Protein AF-A0A3B4WKX6-F1 (afdb_monomer_lite)

pLDDT: mean 72.38, std 20.82, range [19.12, 97.44]

Structure (mmCIF, N/CA/C/O backbone):
data_AF-A0A3B4WKX6-F1
#
_entry.id   AF-A0A3B4WKX6-F1
#
loop_
_atom_site.group_PDB
_atom_site.id
_atom_site.type_symbol
_atom_site.label_atom_id
_atom_site.label_alt_id
_atom_site.label_comp_id
_atom_site.label_asym_id
_atom_site.label_entity_id
_atom_site.label_seq_id
_atom_site.pdbx_PDB_ins_code
_atom_site.Cartn_x
_atom_site.Cartn_y
_atom_site.Cartn_z
_atom_site.occupancy
_atom_site.B_iso_or_equiv
_atom_site.auth_seq_id
_atom_site.auth_comp_id
_atom_site.auth_asym_id
_atom_site.auth_atom_id
_atom_site.pdbx_PDB_model_num
ATOM 1 N N . ILE A 1 1 ? -23.906 13.817 -10.628 1.00 28.62 1 ILE A N 1
ATOM 2 C CA . ILE A 1 1 ? -24.936 13.647 -9.574 1.00 28.62 1 ILE A CA 1
ATOM 3 C C . ILE A 1 1 ? -25.386 15.041 -9.171 1.00 28.62 1 ILE A C 1
ATOM 5 O O . ILE A 1 1 ? -24.526 15.866 -8.890 1.00 28.62 1 ILE A O 1
ATOM 9 N N . SER A 1 2 ? -26.685 15.332 -9.235 1.00 19.12 2 SER A N 1
ATOM 10 C CA . SER A 1 2 ? -27.217 16.625 -8.796 1.00 19.12 2 SER A CA 1
ATOM 11 C C . SER A 1 2 ? -27.133 16.682 -7.270 1.00 19.12 2 SER A C 1
ATOM 13 O O . SER A 1 2 ? -27.828 15.925 -6.598 1.00 19.12 2 SER A O 1
ATOM 15 N N . LEU A 1 3 ? -26.250 17.523 -6.729 1.00 24.00 3 LEU A N 1
ATOM 16 C CA . LEU A 1 3 ? -26.224 17.837 -5.303 1.00 24.00 3 LEU A CA 1
ATOM 17 C C . LEU A 1 3 ? -27.319 18.866 -5.022 1.00 24.00 3 LEU A C 1
ATOM 19 O O . LEU A 1 3 ? -27.211 20.020 -5.427 1.00 24.00 3 LEU A O 1
ATOM 23 N N . VAL A 1 4 ? -28.364 18.451 -4.313 1.00 25.12 4 VAL A N 1
ATOM 24 C CA . VAL A 1 4 ? -29.196 19.389 -3.559 1.00 25.12 4 VAL A CA 1
ATOM 25 C C . VAL A 1 4 ? -28.522 19.536 -2.201 1.00 25.12 4 VAL A C 1
ATOM 27 O O . VAL A 1 4 ? -28.608 18.642 -1.364 1.00 25.12 4 VAL A O 1
ATOM 30 N N . ILE A 1 5 ? -27.792 20.634 -2.008 1.00 33.16 5 ILE A N 1
ATOM 31 C CA . ILE A 1 5 ? -27.275 21.021 -0.695 1.00 33.16 5 ILE A CA 1
ATOM 32 C C . ILE A 1 5 ? -28.426 21.736 0.013 1.00 33.16 5 ILE A C 1
ATOM 34 O O . ILE A 1 5 ? -28.691 22.904 -0.257 1.00 33.16 5 ILE A O 1
ATOM 38 N N . GLN A 1 6 ? -29.144 21.038 0.892 1.00 37.97 6 GLN A N 1
ATOM 39 C CA . GLN A 1 6 ? -29.832 21.735 1.975 1.00 37.97 6 GLN A CA 1
ATOM 40 C C . GLN A 1 6 ? -28.757 22.110 2.996 1.00 37.97 6 GLN A C 1
ATOM 42 O O . GLN A 1 6 ? -28.215 21.243 3.678 1.00 37.97 6 GLN A O 1
ATOM 47 N N . GLN A 1 7 ? -28.405 23.395 3.045 1.00 39.09 7 GLN A N 1
ATOM 48 C CA . GLN A 1 7 ? -27.668 23.973 4.164 1.00 39.09 7 GLN A CA 1
ATOM 49 C C . GLN A 1 7 ? -28.585 23.893 5.388 1.00 39.09 7 GLN A C 1
ATOM 51 O O . GLN A 1 7 ? -29.537 24.656 5.495 1.00 39.09 7 GLN A O 1
ATOM 56 N N . LEU A 1 8 ? -28.345 22.916 6.257 1.00 47.72 8 LEU A N 1
ATOM 57 C CA . LEU A 1 8 ? -28.792 22.953 7.644 1.00 47.72 8 LEU A CA 1
ATOM 58 C C . LEU A 1 8 ? -27.544 23.290 8.452 1.00 47.72 8 LEU A C 1
ATOM 60 O O . LEU A 1 8 ? -26.640 22.460 8.558 1.00 47.72 8 LEU A O 1
ATOM 64 N N . ASP A 1 9 ? -27.462 24.527 8.931 1.00 49.06 9 ASP A N 1
ATOM 65 C CA . ASP A 1 9 ? -26.392 24.946 9.831 1.00 49.06 9 ASP A CA 1
ATOM 66 C C . ASP A 1 9 ? -26.740 24.503 11.259 1.00 49.06 9 ASP A C 1
ATOM 68 O O . ASP A 1 9 ? -27.896 24.550 11.685 1.00 49.06 9 ASP A O 1
ATOM 72 N N . THR A 1 10 ? -25.738 24.073 12.020 1.00 56.62 10 THR A N 1
ATOM 73 C CA . THR A 1 10 ? -25.887 23.776 13.449 1.00 56.62 10 THR A CA 1
ATOM 74 C C . THR A 1 10 ? -26.407 24.967 14.255 1.00 56.62 10 THR A C 1
ATOM 76 O O . THR A 1 10 ? -27.026 24.753 15.296 1.00 56.62 10 THR A O 1
ATOM 79 N N . GLU A 1 11 ? -26.218 26.200 13.773 1.00 54.47 11 GLU A N 1
ATOM 80 C CA . GLU A 1 11 ? -26.771 27.413 14.391 1.00 54.47 11 GLU A CA 1
ATOM 81 C C . GLU A 1 11 ? -28.307 27.510 14.301 1.00 54.47 11 GLU A C 1
ATOM 83 O O . GLU A 1 11 ? -28.938 28.135 15.154 1.00 54.47 11 GLU A O 1
ATOM 88 N N . GLU A 1 12 ? -28.934 26.862 13.314 1.00 54.69 12 GLU A N 1
ATOM 89 C CA . GLU A 1 12 ? -30.391 26.899 13.111 1.00 54.69 12 GLU A CA 1
ATOM 90 C C . GLU A 1 12 ? -31.142 25.844 13.946 1.00 54.69 12 GLU A C 1
ATOM 92 O O . GLU A 1 12 ? -32.375 25.861 14.041 1.00 54.69 12 GLU A O 1
ATOM 97 N N . VAL A 1 13 ? -30.415 24.929 14.595 1.00 56.19 13 VAL A N 1
ATOM 98 C CA . VAL A 1 13 ? -30.991 23.916 15.484 1.00 56.19 13 VAL A CA 1
ATOM 99 C C . VAL A 1 13 ? -31.113 24.496 16.892 1.00 56.19 13 VAL A C 1
ATOM 101 O O . VAL A 1 13 ? -30.151 24.549 17.652 1.00 56.19 13 VAL A O 1
ATOM 104 N N . ALA A 1 14 ? -32.324 24.903 17.278 1.00 54.56 14 ALA A N 1
ATOM 105 C CA . ALA A 1 14 ? -32.603 25.332 18.646 1.00 54.56 14 ALA A CA 1
ATOM 106 C C . ALA A 1 14 ? -32.313 24.190 19.646 1.00 54.56 14 ALA A C 1
ATOM 108 O O . ALA A 1 14 ? -33.072 23.222 19.736 1.00 54.56 14 ALA A O 1
ATOM 109 N N . ILE A 1 15 ? -31.225 24.307 20.417 1.00 49.72 15 ILE A N 1
ATOM 110 C CA . ILE A 1 15 ? -30.828 23.337 21.449 1.00 49.72 15 ILE A CA 1
ATOM 111 C C . ILE A 1 15 ? -31.700 23.545 22.697 1.00 49.72 15 ILE A C 1
ATOM 113 O O . ILE A 1 15 ? -31.287 24.128 23.696 1.00 49.72 15 ILE A O 1
ATOM 117 N N . GLY A 1 16 ? -32.951 23.096 22.631 1.00 51.34 16 GLY A N 1
ATOM 118 C CA . GLY A 1 16 ? -33.802 22.930 23.805 1.00 51.34 16 GLY A CA 1
ATOM 119 C C . GLY A 1 16 ? -33.684 21.502 24.330 1.00 51.34 16 GLY A C 1
ATOM 120 O O . GLY A 1 16 ? -33.917 20.559 23.578 1.00 51.34 16 GLY A O 1
ATOM 121 N N . GLN A 1 17 ? -33.367 21.317 25.616 1.00 47.94 17 GLN A N 1
ATOM 122 C CA . GLN A 1 17 ? -33.499 20.020 26.295 1.00 47.94 17 GLN A CA 1
ATOM 123 C C . GLN A 1 17 ? -34.983 19.676 26.487 1.00 47.94 17 GLN A C 1
ATOM 125 O O . GLN A 1 17 ? -35.509 19.716 27.595 1.00 47.94 17 GLN A O 1
ATOM 130 N N . ASN A 1 18 ? -35.681 19.352 25.405 1.00 50.03 18 ASN A N 1
ATOM 131 C CA . ASN A 1 18 ? -37.043 18.854 25.489 1.00 50.03 18 ASN A CA 1
ATOM 132 C C . ASN A 1 18 ? -37.008 17.346 25.274 1.00 50.03 18 ASN A C 1
ATOM 134 O O . ASN A 1 18 ? -36.601 16.870 24.216 1.00 50.03 18 ASN A O 1
ATOM 138 N N . GLN A 1 19 ? -37.433 16.588 26.287 1.00 50.06 19 GLN A N 1
ATOM 139 C CA . GLN A 1 19 ? -37.741 15.173 26.111 1.00 50.06 19 GLN A CA 1
ATOM 140 C C . GLN A 1 19 ? -38.823 15.067 25.038 1.00 50.06 19 GLN A C 1
ATOM 142 O O . GLN A 1 19 ? -39.958 15.506 25.223 1.00 50.06 19 GLN A O 1
ATOM 147 N N . VAL A 1 20 ? -38.441 14.541 23.883 1.00 55.62 20 VAL A N 1
ATOM 148 C CA . VAL A 1 20 ? -39.341 14.393 22.752 1.00 55.62 20 VAL A CA 1
ATOM 149 C C . VAL A 1 20 ? -40.258 13.188 22.997 1.00 55.62 20 VAL A C 1
ATOM 151 O O . VAL A 1 20 ? -39.751 12.096 23.262 1.00 55.62 20 VAL A O 1
ATOM 154 N N . PRO A 1 21 ? -41.592 13.335 22.887 1.00 53.28 21 PRO A N 1
ATOM 155 C CA . PRO A 1 21 ? -42.506 12.209 23.015 1.00 53.28 21 PRO A CA 1
ATOM 156 C C . PRO A 1 21 ? -42.281 11.198 21.882 1.00 53.28 21 PRO A C 1
ATOM 158 O O . PRO A 1 21 ? -42.551 11.467 20.712 1.00 53.28 21 PRO A O 1
ATOM 161 N N . LEU A 1 22 ? -41.794 10.013 22.246 1.00 56.25 22 LEU A N 1
ATOM 162 C CA . LEU A 1 22 ? -41.609 8.883 21.342 1.00 56.25 22 LEU A CA 1
ATOM 163 C C . LEU A 1 22 ? -42.967 8.225 21.077 1.00 56.25 22 LEU A C 1
ATOM 165 O O . LEU A 1 22 ? -43.615 7.734 21.997 1.00 56.25 22 LEU A O 1
ATOM 169 N N . THR A 1 23 ? -43.393 8.182 19.816 1.00 59.06 23 THR A N 1
ATOM 170 C CA . THR A 1 23 ? -44.564 7.392 19.407 1.00 59.06 23 THR A CA 1
ATOM 171 C C . THR A 1 23 ? -44.087 6.181 18.617 1.00 59.06 23 THR A C 1
ATOM 173 O O . THR A 1 23 ? -43.410 6.355 17.606 1.00 59.06 23 THR A O 1
ATOM 176 N N . VAL A 1 24 ? -44.441 4.971 19.061 1.00 59.03 24 VAL A N 1
ATOM 177 C CA . VAL A 1 24 ? -44.202 3.716 18.330 1.00 59.03 24 VAL A CA 1
ATOM 178 C C . VAL A 1 24 ? -45.522 3.305 17.665 1.00 59.03 24 VAL A C 1
ATOM 180 O O . VAL A 1 24 ? -46.450 2.910 18.371 1.00 59.03 24 VAL A O 1
ATOM 183 N N . PRO A 1 25 ? -45.675 3.436 16.334 1.00 55.50 25 PRO A N 1
ATOM 184 C CA . PRO A 1 25 ? -46.920 3.080 15.662 1.00 55.50 25 PRO A CA 1
ATOM 185 C C . PRO A 1 25 ? -47.162 1.567 15.709 1.00 55.50 25 PRO A C 1
ATOM 187 O O . PRO A 1 25 ? -46.288 0.772 15.373 1.00 55.50 25 PRO A O 1
ATOM 190 N N . ASN A 1 26 ? -48.381 1.175 16.080 1.00 53.28 26 ASN A N 1
ATOM 191 C CA . ASN A 1 26 ? -48.767 -0.205 16.391 1.00 53.28 26 ASN A CA 1
ATOM 192 C C . ASN A 1 26 ? -48.935 -1.152 15.187 1.00 53.28 26 ASN A C 1
ATOM 194 O O . ASN A 1 26 ? -49.556 -2.196 15.334 1.00 53.28 26 ASN A O 1
ATOM 198 N N . ASN A 1 27 ? -48.408 -0.836 14.003 1.00 52.88 27 ASN A N 1
ATOM 199 C CA . ASN A 1 27 ? -48.369 -1.806 12.909 1.00 52.88 27 ASN A CA 1
ATOM 200 C C . ASN A 1 27 ? -47.249 -1.487 11.909 1.00 52.88 27 ASN A C 1
ATOM 202 O O . ASN A 1 27 ? -47.298 -0.508 11.169 1.00 52.88 27 ASN A O 1
ATOM 206 N N . SER A 1 28 ? -46.267 -2.388 11.886 1.00 50.81 28 SER A N 1
ATOM 207 C CA . SER A 1 28 ? -45.503 -2.759 10.690 1.00 50.81 28 SER A CA 1
ATOM 208 C C . SER A 1 28 ? -44.574 -1.718 10.070 1.00 50.81 28 SER A C 1
ATOM 210 O O . SER A 1 28 ? -44.448 -1.710 8.854 1.00 50.81 28 SER A O 1
ATOM 212 N N . LEU A 1 29 ? -43.887 -0.907 10.876 1.00 50.56 29 LEU A N 1
ATOM 213 C CA . LEU A 1 29 ? -42.533 -0.400 10.602 1.00 50.56 29 LEU A CA 1
ATOM 214 C C . LEU A 1 29 ? -42.068 0.362 11.850 1.00 50.56 29 LEU A C 1
ATOM 216 O O . LEU A 1 29 ? -42.615 1.405 12.208 1.00 50.56 29 LEU A O 1
ATOM 220 N N . PHE A 1 30 ? -41.096 -0.213 12.552 1.00 57.97 30 PHE A N 1
ATOM 221 C CA . PHE A 1 30 ? -40.581 0.260 13.832 1.00 57.97 30 PHE A CA 1
ATOM 222 C C . PHE A 1 30 ? -39.831 1.589 13.677 1.00 57.97 30 PHE A C 1
ATOM 224 O O . PHE A 1 30 ? -38.603 1.599 13.598 1.00 57.97 30 PHE A O 1
ATOM 231 N N . HIS A 1 31 ? -40.562 2.700 13.596 1.00 60.78 31 HIS A N 1
ATOM 232 C CA . HIS A 1 31 ? -39.985 4.033 13.488 1.00 60.78 31 HIS A CA 1
ATOM 233 C C . HIS A 1 31 ? -40.196 4.859 14.749 1.00 60.78 31 HIS A C 1
ATOM 235 O O . HIS A 1 31 ? -41.292 4.900 15.302 1.00 60.78 31 HIS A O 1
ATOM 241 N N . VAL A 1 32 ? -39.151 5.578 15.144 1.00 64.06 32 VAL A N 1
ATOM 242 C CA . VAL A 1 32 ? -39.214 6.663 16.117 1.00 64.06 32 VAL A CA 1
ATOM 243 C C . VAL A 1 32 ? -39.427 7.970 15.365 1.00 64.06 32 VAL A C 1
ATOM 245 O O . VAL A 1 32 ? -38.649 8.300 14.469 1.00 64.06 32 VAL A O 1
ATOM 248 N N . CYS A 1 33 ? -40.482 8.702 15.724 1.00 63.88 33 CYS A N 1
ATOM 249 C CA . CYS A 1 33 ? -40.758 10.035 15.195 1.00 63.88 33 CYS A CA 1
ATOM 250 C C . CYS A 1 33 ? -40.254 11.098 16.177 1.00 63.88 33 CYS A C 1
ATOM 252 O O . CYS A 1 33 ? -40.658 11.085 17.338 1.00 63.88 33 CYS A O 1
ATOM 254 N N . ILE A 1 34 ? -39.408 12.015 15.707 1.00 64.44 34 ILE A N 1
ATOM 255 C CA . ILE A 1 34 ? -38.891 13.137 16.498 1.00 64.44 34 ILE A CA 1
ATOM 256 C C . ILE A 1 34 ? -39.436 14.434 15.883 1.00 64.44 34 ILE A C 1
ATOM 258 O O . ILE A 1 34 ? -39.086 14.736 14.739 1.00 64.44 34 ILE A O 1
ATOM 262 N N . PRO A 1 35 ? -40.308 15.190 16.579 1.00 63.34 35 PRO A N 1
ATOM 263 C CA . PRO A 1 35 ? -40.700 16.522 16.166 1.00 63.34 35 PRO A CA 1
ATOM 264 C C . PRO A 1 35 ? -39.530 17.487 16.380 1.00 63.34 35 PRO A C 1
ATOM 266 O O . PRO A 1 35 ? -38.927 17.525 17.452 1.00 63.34 35 PRO A O 1
ATOM 269 N N . GLY A 1 36 ? -39.231 18.270 15.353 1.00 63.09 36 GLY A N 1
ATOM 270 C CA . GLY A 1 36 ? -38.259 19.352 15.379 1.00 63.09 36 GLY A CA 1
ATOM 271 C C . GLY A 1 36 ? -38.922 20.733 15.326 1.00 63.09 36 GLY A C 1
ATOM 272 O O . GLY A 1 36 ? -40.150 20.848 15.216 1.00 63.09 36 GLY A O 1
ATOM 273 N N . PRO A 1 37 ? -38.114 21.804 15.378 1.00 63.34 37 PRO A N 1
ATOM 274 C CA . PRO A 1 37 ? -38.581 23.170 15.164 1.00 63.34 37 PRO A CA 1
ATOM 275 C C . PRO A 1 37 ? -39.355 23.308 13.841 1.00 63.34 37 PRO A C 1
ATOM 277 O O . PRO A 1 37 ? -39.076 22.612 12.865 1.00 63.34 37 PRO A O 1
ATOM 280 N N . GLY A 1 38 ? -40.359 24.188 13.803 1.00 69.81 38 GLY A N 1
ATOM 281 C CA . GLY A 1 38 ? -41.144 24.447 12.586 1.00 69.81 38 GLY A CA 1
ATOM 282 C C . GLY A 1 38 ? -42.086 23.314 12.153 1.00 69.81 38 GLY A C 1
ATOM 283 O O . GLY A 1 38 ? -42.561 23.323 11.022 1.00 69.81 38 GLY A O 1
ATOM 284 N N . GLY A 1 39 ? -42.365 22.335 13.023 1.00 72.00 39 GLY A N 1
ATOM 285 C CA . GLY A 1 39 ? -43.261 21.215 12.708 1.00 72.00 39 GLY A CA 1
ATOM 286 C C . GLY A 1 39 ? -42.615 20.116 11.859 1.00 72.00 39 GLY A C 1
ATOM 287 O O . GLY A 1 39 ? -43.320 19.237 11.361 1.00 72.00 39 GLY A O 1
ATOM 288 N N . HIS A 1 40 ? -41.287 20.142 11.700 1.00 72.94 40 HIS A N 1
ATOM 289 C CA . HIS A 1 40 ? -40.544 19.051 11.077 1.00 72.94 40 HIS A CA 1
ATOM 290 C C . HIS A 1 40 ? -40.741 17.749 11.866 1.00 72.94 40 HIS A C 1
ATOM 292 O O . HIS A 1 40 ? -40.787 17.766 13.092 1.00 72.94 40 HIS A O 1
ATOM 298 N N . VAL A 1 41 ? -40.821 16.610 11.176 1.00 74.00 41 VAL A N 1
ATOM 299 C CA . VAL A 1 41 ? -40.875 15.286 11.808 1.00 74.00 41 VAL A CA 1
ATOM 300 C C . VAL A 1 41 ? -39.849 14.385 11.137 1.00 74.00 41 VAL A C 1
ATOM 302 O O . VAL A 1 41 ? -40.017 14.004 9.979 1.00 74.00 41 VAL A O 1
ATOM 305 N N . SER A 1 42 ? -38.809 14.010 11.878 1.00 76.88 42 SER A N 1
ATOM 306 C CA . SER A 1 42 ? -37.824 13.022 11.434 1.00 76.88 42 SER A CA 1
ATOM 307 C C . SER A 1 42 ? -38.272 11.621 11.845 1.00 76.88 42 SER A C 1
ATOM 309 O O . SER A 1 42 ? -38.784 11.437 12.949 1.00 76.88 42 SER A O 1
ATOM 311 N N . LYS A 1 43 ? -38.081 10.627 10.973 1.00 77.56 43 LYS A N 1
ATOM 312 C CA . LYS A 1 43 ? -38.431 9.224 11.238 1.00 77.56 43 LYS A CA 1
ATOM 313 C C . LYS A 1 43 ? -37.190 8.349 11.123 1.00 77.56 43 LYS A C 1
ATOM 315 O O . LYS A 1 43 ? -36.587 8.295 10.057 1.00 77.56 43 LYS A O 1
ATOM 320 N N . TYR A 1 44 ? -36.857 7.622 12.183 1.00 79.62 44 TYR A N 1
ATOM 321 C CA . TYR A 1 44 ? -35.701 6.717 12.225 1.00 79.62 44 TYR A CA 1
ATOM 322 C C . TYR A 1 44 ? -36.167 5.295 12.474 1.00 79.62 44 TYR A C 1
ATOM 324 O O . TYR A 1 44 ? -37.035 5.097 13.317 1.00 79.62 44 TYR A O 1
ATOM 332 N N . SER A 1 45 ? -35.643 4.297 11.760 1.00 80.81 45 SER A N 1
ATOM 333 C CA . SER A 1 45 ? -35.943 2.902 12.102 1.00 80.81 45 SER A CA 1
ATOM 334 C C . SER A 1 45 ? -35.251 2.505 13.411 1.00 80.81 45 SER A C 1
ATOM 336 O O . SER A 1 45 ? -34.170 3.003 13.728 1.00 80.81 45 SER A O 1
ATOM 338 N N . LEU A 1 46 ? -35.836 1.565 14.159 1.00 79.38 46 LEU A N 1
ATOM 339 C CA . LEU A 1 46 ? -35.181 1.000 15.344 1.00 79.38 46 LEU A CA 1
ATOM 340 C C . LEU A 1 46 ? -33.851 0.320 14.997 1.00 79.38 46 LEU A C 1
ATOM 342 O O . LEU A 1 46 ? -32.917 0.405 15.787 1.00 79.38 46 LEU A O 1
ATOM 346 N N . SER A 1 47 ? -33.738 -0.302 13.816 1.00 80.19 47 SER A N 1
ATOM 347 C CA . SER A 1 47 ? -32.472 -0.881 13.347 1.00 80.19 47 SER A CA 1
ATOM 348 C C . SER A 1 47 ? -31.385 0.184 13.204 1.00 80.19 47 SER A C 1
ATOM 350 O O . SER A 1 47 ? -30.289 0.002 13.718 1.00 80.19 47 SER A O 1
ATOM 352 N N . TRP A 1 48 ? -31.710 1.333 12.605 1.00 83.06 48 TRP A N 1
ATOM 353 C CA . TRP A 1 48 ? -30.771 2.437 12.447 1.00 83.06 48 TRP A CA 1
ATOM 354 C C . TRP A 1 48 ? -30.367 3.024 13.804 1.00 83.06 48 TRP A C 1
ATOM 356 O O . TRP A 1 48 ? -29.187 3.264 14.033 1.00 83.06 48 TRP A O 1
ATOM 366 N N . LEU A 1 49 ? -31.316 3.200 14.732 1.00 81.94 49 LEU A N 1
ATOM 367 C CA . LEU A 1 49 ? -31.019 3.691 16.084 1.00 81.94 49 LEU A CA 1
ATOM 368 C C . LEU A 1 49 ? -30.128 2.722 16.871 1.00 81.94 49 LEU A C 1
ATOM 370 O O . LEU A 1 49 ? -29.195 3.158 17.535 1.00 81.94 49 LEU A O 1
ATOM 374 N N . ALA A 1 50 ? -30.366 1.413 16.765 1.00 80.56 50 ALA A N 1
ATOM 375 C CA . ALA A 1 50 ? -29.505 0.401 17.376 1.00 80.56 50 ALA A CA 1
ATOM 376 C C . ALA A 1 50 ? -28.110 0.361 16.720 1.00 80.56 50 ALA A C 1
ATOM 378 O O . ALA A 1 50 ? -27.090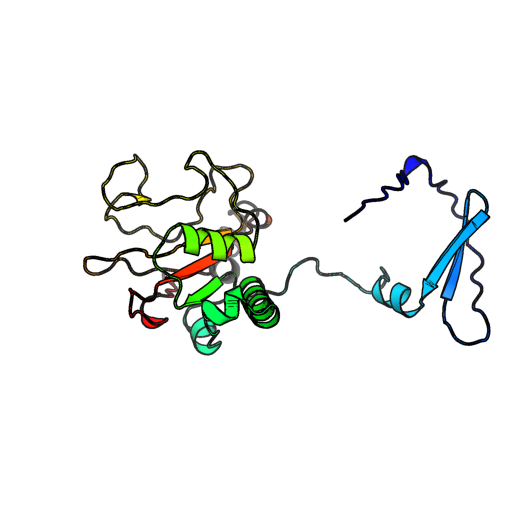 0.190 17.393 1.00 80.56 50 ALA A O 1
ATOM 379 N N . GLU A 1 51 ? -28.038 0.548 15.401 1.00 79.69 51 GLU A N 1
ATOM 380 C CA . GLU A 1 51 ? -26.782 0.605 14.654 1.00 79.69 51 GLU A CA 1
ATOM 381 C C . GLU A 1 51 ? -25.957 1.862 14.963 1.00 79.69 51 GLU A C 1
ATOM 383 O O . GLU A 1 51 ? -24.728 1.775 14.993 1.00 79.69 51 GLU A O 1
ATOM 388 N N . ASN A 1 52 ? -26.610 2.982 15.269 1.00 81.31 52 ASN A N 1
ATOM 389 C CA . ASN A 1 52 ? -25.982 4.284 15.509 1.00 81.31 52 ASN A CA 1
ATOM 390 C C . ASN A 1 52 ? -26.056 4.731 16.983 1.00 81.31 52 ASN A C 1
ATOM 392 O O . ASN A 1 52 ? -25.846 5.903 17.283 1.00 81.31 52 ASN A O 1
ATOM 396 N N . SER A 1 53 ? -26.356 3.814 17.910 1.00 80.50 53 SER A N 1
ATOM 397 C CA . SER A 1 53 ? -26.375 4.111 19.346 1.00 80.50 53 SER A CA 1
ATOM 398 C C . SER A 1 53 ? -24.975 4.452 19.858 1.00 80.50 53 SER A C 1
ATOM 400 O O . SER A 1 53 ? -24.015 3.728 19.587 1.00 80.50 53 SER A O 1
ATOM 402 N N . TYR A 1 54 ? -24.879 5.522 20.649 1.00 75.19 54 TYR A N 1
ATOM 403 C CA . TYR A 1 54 ? -23.657 5.910 21.359 1.00 75.19 54 TYR A CA 1
ATOM 404 C C . TYR A 1 54 ? -23.386 5.033 22.591 1.00 75.19 54 TYR A C 1
ATOM 406 O O . TYR A 1 54 ? -22.243 4.915 23.031 1.00 75.19 54 TYR A O 1
ATOM 414 N N . GLU A 1 55 ? -24.418 4.397 23.154 1.00 71.06 55 GLU A N 1
ATOM 415 C CA . GLU A 1 55 ? -24.257 3.469 24.274 1.00 71.06 55 GLU A CA 1
ATOM 416 C C . GLU A 1 55 ? -23.664 2.140 23.791 1.00 71.06 55 GLU A C 1
ATOM 418 O O . GLU A 1 55 ? -24.219 1.461 22.927 1.00 71.06 55 GLU A O 1
ATOM 423 N N . GLY A 1 56 ? -22.523 1.755 24.366 1.00 61.56 56 GLY A N 1
ATOM 424 C CA . GLY A 1 56 ? -21.897 0.448 24.143 1.00 61.56 56 GLY A CA 1
ATOM 425 C C . GLY A 1 56 ? -21.094 0.306 22.846 1.00 61.56 56 GLY A C 1
ATOM 426 O O . GLY A 1 56 ? -20.377 -0.683 22.696 1.00 61.56 56 GLY A O 1
ATOM 427 N N . LYS A 1 57 ? -21.135 1.287 21.934 1.00 57.69 57 LYS A N 1
ATOM 428 C CA . LYS A 1 57 ? -20.272 1.325 20.746 1.00 57.69 57 LYS A CA 1
ATOM 429 C C . LYS A 1 57 ? -19.140 2.328 20.933 1.00 57.69 57 LYS A C 1
ATOM 431 O O . LYS A 1 57 ? -19.243 3.489 20.558 1.00 57.69 57 LYS A O 1
ATOM 436 N N . GLN A 1 58 ? -18.000 1.836 21.411 1.00 55.00 58 GLN A N 1
ATOM 437 C CA . GLN A 1 58 ? -16.718 2.386 20.974 1.00 55.00 58 GLN A CA 1
ATOM 438 C C . GLN A 1 58 ? -16.614 2.036 19.483 1.00 55.00 58 GLN A C 1
ATOM 440 O O . GLN A 1 58 ? -16.115 0.966 19.133 1.00 55.00 58 GLN A O 1
ATOM 445 N N . GLN A 1 59 ? -17.194 2.850 18.593 1.00 53.56 59 GLN A N 1
ATOM 446 C CA . GLN A 1 59 ? -16.909 2.719 17.167 1.00 53.56 59 GLN A CA 1
ATOM 447 C C . GLN A 1 59 ? -15.410 2.963 17.019 1.00 53.56 59 GLN A C 1
ATOM 449 O O . GLN A 1 59 ? -14.949 4.101 17.018 1.00 53.56 59 GLN A O 1
ATOM 454 N N . SER A 1 60 ? -14.647 1.873 16.952 1.00 54.78 60 SER A N 1
ATOM 455 C CA . SER A 1 60 ? -13.265 1.916 16.516 1.00 54.78 60 SER A CA 1
ATOM 456 C C . SER A 1 60 ? -13.284 2.500 15.112 1.00 54.78 60 SER A C 1
ATOM 458 O O . SER A 1 60 ? -13.603 1.813 14.145 1.00 54.78 60 SER A O 1
ATOM 460 N N . THR A 1 61 ? -12.958 3.784 15.000 1.00 56.53 61 THR A N 1
ATOM 461 C CA . THR A 1 61 ? -12.678 4.451 13.722 1.00 56.53 61 THR A CA 1
ATOM 462 C C . THR A 1 61 ? -11.438 3.856 13.049 1.00 56.53 61 THR A C 1
ATOM 464 O O . THR A 1 61 ? -11.164 4.134 11.882 1.00 56.53 61 THR A O 1
ATOM 467 N N . ILE A 1 62 ? -10.694 3.013 13.773 1.00 63.91 62 ILE A N 1
ATOM 468 C CA . ILE A 1 62 ? -9.519 2.311 13.287 1.00 63.91 62 ILE A CA 1
ATOM 469 C C . ILE A 1 62 ? -9.974 1.161 12.390 1.00 63.91 62 ILE A C 1
ATOM 471 O O . ILE A 1 62 ? -10.614 0.206 12.836 1.00 63.91 62 ILE A O 1
ATOM 475 N N . GLN A 1 63 ? -9.612 1.274 11.113 1.00 71.19 63 GLN A N 1
ATOM 476 C CA . GLN A 1 63 ? -9.758 0.209 10.129 1.00 71.19 63 GLN A CA 1
ATOM 477 C C . GLN A 1 63 ? -9.020 -1.052 10.609 1.00 71.19 63 GLN A C 1
ATOM 479 O O . GLN A 1 63 ? -7.893 -0.932 11.105 1.00 71.19 63 GLN A O 1
ATOM 484 N N . PRO A 1 64 ? -9.610 -2.251 10.453 1.00 79.88 64 PRO A N 1
ATOM 485 C CA . PRO A 1 64 ? -8.958 -3.493 10.848 1.00 79.88 64 PRO A CA 1
ATOM 486 C C . PRO A 1 64 ? -7.618 -3.650 10.120 1.00 79.88 64 PRO A C 1
ATOM 488 O O . PRO A 1 64 ? -7.525 -3.408 8.917 1.00 79.88 64 PRO A O 1
ATOM 491 N N . ARG A 1 65 ? -6.585 -4.053 10.865 1.00 86.94 65 ARG A N 1
ATOM 492 C CA . ARG A 1 65 ? -5.212 -4.222 10.378 1.00 86.94 65 ARG A CA 1
ATOM 493 C C . ARG A 1 65 ? -4.584 -5.472 10.977 1.00 86.94 65 ARG A C 1
ATOM 495 O O . ARG A 1 65 ? -4.787 -5.756 12.156 1.00 86.94 65 ARG A O 1
ATOM 502 N N . ILE A 1 66 ? -3.782 -6.168 10.183 1.00 91.88 66 ILE A N 1
ATOM 503 C CA . ILE A 1 66 ? -2.898 -7.236 10.644 1.00 91.88 66 ILE A CA 1
ATOM 504 C C . ILE A 1 66 ? -1.479 -6.688 10.677 1.00 91.88 66 ILE A C 1
ATOM 506 O O . ILE A 1 66 ? -0.982 -6.225 9.655 1.00 91.88 66 ILE A O 1
ATOM 510 N N . LEU A 1 67 ? -0.840 -6.753 11.847 1.00 92.31 67 LEU A N 1
ATOM 511 C CA . LEU A 1 67 ? 0.591 -6.492 11.961 1.00 92.31 67 LEU A CA 1
ATOM 512 C C . LEU A 1 67 ? 1.355 -7.710 11.451 1.00 92.31 67 LEU A C 1
AT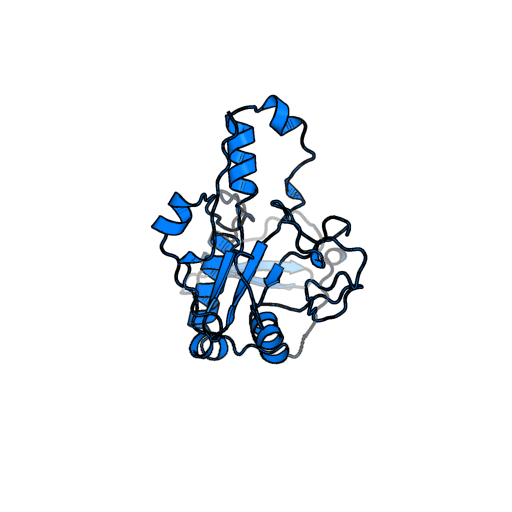OM 514 O O . LEU A 1 67 ? 1.089 -8.826 11.908 1.00 92.31 67 LEU A O 1
ATOM 518 N N . TRP A 1 68 ? 2.286 -7.521 10.520 1.00 93.56 68 TRP A N 1
ATOM 519 C CA . TRP A 1 68 ? 2.922 -8.644 9.834 1.00 93.56 68 TRP A CA 1
ATOM 520 C C . TRP A 1 68 ? 4.448 -8.563 9.778 1.00 93.56 68 TRP A C 1
ATOM 522 O O . TRP A 1 68 ? 5.065 -7.509 9.684 1.00 93.56 68 TRP A O 1
ATOM 532 N N . ASN A 1 69 ? 5.061 -9.743 9.794 1.00 91.50 69 ASN A N 1
ATOM 533 C CA . ASN A 1 69 ? 6.407 -9.981 9.297 1.00 91.50 69 ASN A CA 1
ATOM 534 C C . ASN A 1 69 ? 6.348 -10.867 8.042 1.00 91.50 69 ASN A C 1
ATOM 536 O O . ASN A 1 69 ? 5.268 -11.275 7.612 1.00 91.50 69 ASN A O 1
ATOM 540 N N . SER A 1 70 ? 7.520 -11.199 7.496 1.00 89.12 70 SER A N 1
ATOM 541 C CA . SER A 1 70 ? 7.675 -12.121 6.364 1.00 89.12 70 SER A CA 1
ATOM 542 C C . SER A 1 70 ? 6.863 -13.405 6.522 1.00 89.12 70 SER A C 1
ATOM 544 O O . SER A 1 70 ? 6.027 -13.716 5.677 1.00 89.12 70 SER A O 1
ATOM 546 N N . ASP A 1 71 ? 7.028 -14.101 7.650 1.00 92.50 71 ASP A N 1
ATOM 547 C CA . ASP A 1 71 ? 6.366 -15.383 7.889 1.00 92.50 71 ASP A CA 1
ATOM 548 C C . ASP A 1 71 ? 4.842 -15.251 7.946 1.00 92.50 71 ASP A C 1
ATOM 550 O O . ASP A 1 71 ? 4.126 -16.092 7.408 1.00 92.50 71 ASP A O 1
ATOM 554 N N . ILE A 1 72 ? 4.330 -14.213 8.618 1.00 93.62 72 ILE A N 1
ATOM 555 C CA . ILE A 1 72 ? 2.890 -13.954 8.743 1.00 93.62 72 ILE A CA 1
ATOM 556 C C . ILE A 1 72 ? 2.295 -13.658 7.366 1.00 93.62 72 ILE A C 1
ATOM 558 O O . ILE A 1 72 ? 1.270 -14.242 7.014 1.00 93.62 72 ILE A O 1
ATOM 562 N N . TYR A 1 73 ? 2.936 -12.788 6.582 1.00 90.75 73 TYR A N 1
ATOM 563 C CA . TYR A 1 73 ? 2.427 -12.400 5.269 1.00 90.75 73 TYR A CA 1
ATOM 564 C C . TYR A 1 73 ? 2.489 -13.561 4.264 1.00 90.75 73 TYR A C 1
ATOM 566 O O . TYR A 1 73 ? 1.515 -13.821 3.561 1.00 90.75 73 TYR A O 1
ATOM 574 N N . GLN A 1 74 ? 3.584 -14.330 4.252 1.00 90.00 74 GLN A N 1
ATOM 575 C CA . GLN A 1 74 ? 3.709 -15.519 3.401 1.00 90.00 74 GLN A CA 1
ATOM 576 C C . GLN A 1 74 ? 2.666 -16.587 3.753 1.00 90.00 74 GLN A C 1
ATOM 578 O O . GLN A 1 74 ? 2.032 -17.147 2.861 1.00 90.00 74 GLN A O 1
ATOM 583 N N . LYS A 1 75 ? 2.426 -16.840 5.047 1.00 93.88 75 LYS A N 1
ATOM 584 C CA . LYS A 1 75 ? 1.388 -17.786 5.497 1.00 93.88 75 LYS A CA 1
ATOM 585 C C . LYS A 1 75 ? -0.024 -17.322 5.163 1.00 93.88 75 LYS A C 1
ATOM 587 O O . LYS A 1 75 ? -0.888 -18.165 4.935 1.00 93.88 75 LYS A O 1
ATOM 592 N N . ALA A 1 76 ? -0.265 -16.011 5.149 1.00 92.25 76 ALA A N 1
ATOM 593 C CA . ALA A 1 76 ? -1.553 -15.456 4.751 1.00 92.25 76 ALA A CA 1
ATOM 594 C C . ALA A 1 76 ? -1.873 -15.719 3.271 1.00 92.25 76 ALA A C 1
ATOM 596 O O . ALA A 1 76 ? -3.049 -15.749 2.917 1.00 92.25 76 ALA A O 1
ATOM 597 N N . ASN A 1 77 ? -0.848 -15.945 2.434 1.00 92.38 77 ASN A N 1
ATOM 598 C CA . ASN A 1 77 ? -0.977 -16.279 1.014 1.00 92.38 77 ASN A CA 1
ATOM 599 C C . ASN A 1 77 ? -1.947 -15.336 0.277 1.00 92.38 77 ASN A C 1
ATOM 601 O O . ASN A 1 77 ? -2.869 -15.771 -0.415 1.00 92.38 77 ASN A O 1
ATOM 605 N N . VAL A 1 78 ? -1.769 -14.029 0.500 1.00 89.38 78 VAL A N 1
ATOM 606 C CA . VAL A 1 78 ? -2.624 -12.985 -0.072 1.00 89.38 78 VAL A CA 1
ATOM 607 C C . VAL A 1 78 ? -2.419 -12.955 -1.592 1.00 89.38 78 VAL A C 1
ATOM 609 O O . VAL A 1 78 ? -1.296 -12.704 -2.034 1.00 89.38 78 VAL A O 1
ATOM 612 N N . PRO A 1 79 ? -3.462 -13.203 -2.405 1.00 90.69 79 PRO A N 1
ATOM 613 C CA . PRO A 1 79 ? -3.311 -13.256 -3.852 1.00 90.69 79 PRO A CA 1
ATOM 614 C C . PRO A 1 79 ? -3.158 -11.856 -4.456 1.00 90.69 79 PRO A C 1
ATOM 616 O O . PRO A 1 79 ? -3.846 -10.915 -4.047 1.00 90.69 79 PRO A O 1
ATOM 619 N N . SER A 1 80 ? -2.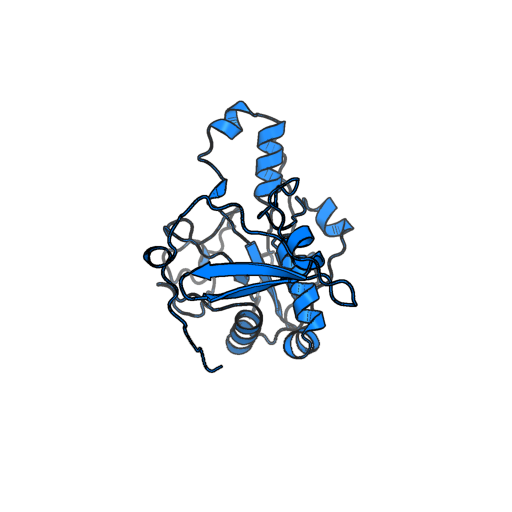308 -11.744 -5.478 1.00 90.62 80 SER A N 1
ATOM 620 C CA . SER A 1 80 ? -2.289 -10.590 -6.379 1.00 90.62 80 SER A CA 1
ATOM 621 C C . SER A 1 80 ? -3.577 -10.528 -7.201 1.00 90.62 80 SER A C 1
ATOM 623 O O . SER A 1 80 ? -4.068 -11.557 -7.680 1.00 90.62 80 SER A O 1
ATOM 625 N N . ALA A 1 81 ? -4.086 -9.319 -7.433 1.00 93.12 81 ALA A N 1
ATOM 626 C CA . ALA A 1 81 ? -5.146 -9.105 -8.411 1.00 93.12 81 ALA A CA 1
ATOM 627 C C . ALA A 1 81 ? -4.573 -9.227 -9.829 1.00 93.12 81 ALA A C 1
ATOM 629 O O . ALA A 1 81 ? -3.439 -8.831 -10.082 1.00 93.12 81 ALA A O 1
ATOM 630 N N . GLN A 1 82 ? -5.347 -9.756 -10.771 1.00 94.56 82 GLN A N 1
ATOM 631 C CA . GLN A 1 82 ? -4.918 -9.862 -12.171 1.00 94.56 82 GLN A CA 1
ATOM 632 C C . GLN A 1 82 ? -5.421 -8.654 -12.958 1.00 94.56 82 GLN A C 1
ATOM 634 O O . GLN A 1 82 ? -6.619 -8.382 -12.915 1.00 94.56 82 GLN A O 1
ATOM 639 N N . TRP A 1 83 ? -4.541 -7.954 -13.680 1.00 94.12 83 TRP A N 1
ATOM 640 C CA . TRP A 1 83 ? -4.831 -6.696 -14.386 1.00 94.12 83 TRP A CA 1
ATOM 641 C C . TRP A 1 83 ? -6.161 -6.703 -15.157 1.00 94.12 83 TRP A C 1
ATOM 643 O O . TRP A 1 83 ? -7.000 -5.831 -14.923 1.00 94.12 83 TRP A O 1
ATOM 653 N N . ASP A 1 84 ? -6.399 -7.700 -16.014 1.00 94.25 84 ASP A N 1
ATOM 654 C CA . ASP A 1 84 ? -7.598 -7.744 -16.866 1.00 94.25 84 ASP A CA 1
ATOM 655 C C . ASP A 1 84 ? -8.896 -7.772 -16.042 1.00 94.25 84 ASP A C 1
ATOM 657 O O . ASP A 1 84 ? -9.855 -7.038 -16.312 1.00 94.25 84 ASP A O 1
ATOM 661 N N . THR A 1 85 ? -8.918 -8.590 -14.988 1.00 96.38 85 THR A N 1
ATOM 662 C CA . THR A 1 85 ? -10.059 -8.706 -14.072 1.00 96.38 85 THR A CA 1
ATOM 663 C C . THR A 1 85 ? -10.151 -7.491 -13.153 1.00 96.38 85 THR A C 1
ATOM 665 O O . THR A 1 85 ? -11.237 -6.968 -12.926 1.00 96.38 85 THR A O 1
ATOM 668 N N . PHE A 1 86 ? -9.019 -7.000 -12.654 1.00 96.00 86 PHE A N 1
ATOM 669 C CA . PHE A 1 86 ? -8.933 -5.849 -11.761 1.00 96.00 86 PHE A CA 1
ATOM 670 C C . PHE A 1 86 ? -9.514 -4.581 -12.404 1.00 96.00 86 PHE A C 1
ATOM 672 O O . PHE A 1 86 ? -10.261 -3.831 -11.769 1.00 96.00 86 PHE A O 1
ATOM 679 N N . MET A 1 87 ? -9.227 -4.364 -13.690 1.00 97.19 87 MET A N 1
ATOM 680 C CA . MET A 1 87 ? -9.722 -3.200 -14.424 1.00 97.19 87 MET A CA 1
ATOM 681 C C . MET A 1 87 ? -11.215 -3.291 -14.766 1.00 97.19 87 MET A C 1
ATOM 683 O O . MET A 1 87 ? -11.860 -2.254 -14.912 1.00 97.19 87 MET A O 1
ATOM 687 N N . SER A 1 88 ? -11.781 -4.499 -14.865 1.00 97.06 88 SER A N 1
ATOM 688 C CA . SER A 1 88 ? -13.153 -4.721 -15.352 1.00 97.06 88 SER A CA 1
ATOM 689 C C . SER A 1 88 ? -14.167 -5.160 -14.285 1.00 97.06 88 SER A C 1
ATOM 691 O O . SER A 1 88 ? -15.369 -5.073 -14.531 1.00 97.06 88 SER A O 1
ATOM 693 N N . CYS A 1 89 ? -13.725 -5.599 -13.101 1.00 97.44 89 CYS A N 1
ATOM 694 C CA . CYS A 1 89 ? -14.578 -6.213 -12.080 1.00 97.44 89 CYS A CA 1
ATOM 695 C C . CYS A 1 89 ? -14.508 -5.480 -10.729 1.00 97.44 89 CYS A C 1
ATOM 697 O O . CYS A 1 89 ? -13.461 -5.435 -10.079 1.00 97.44 89 CYS A O 1
ATOM 699 N N . ASP A 1 90 ? -15.644 -4.952 -10.261 1.00 97.31 90 ASP A N 1
ATOM 700 C CA . ASP A 1 90 ? -15.744 -4.278 -8.955 1.00 97.31 90 ASP A CA 1
ATOM 701 C C . ASP A 1 90 ? -15.495 -5.226 -7.771 1.00 97.31 90 ASP A C 1
ATOM 703 O O . ASP A 1 90 ? -14.932 -4.807 -6.760 1.00 97.31 90 ASP A O 1
ATOM 707 N N . ASP A 1 91 ? -15.864 -6.505 -7.884 1.00 96.44 91 ASP A N 1
ATOM 708 C CA . ASP A 1 91 ? -15.614 -7.484 -6.820 1.00 96.44 91 ASP A CA 1
ATOM 709 C C . ASP A 1 91 ? -14.118 -7.777 -6.652 1.00 96.44 91 ASP A C 1
ATOM 711 O O . ASP A 1 91 ? -13.653 -7.998 -5.533 1.00 96.44 91 ASP A O 1
ATOM 715 N N . GLU A 1 92 ? -13.354 -7.747 -7.745 1.00 94.94 92 GLU A N 1
ATOM 716 C CA . GLU A 1 92 ? -11.900 -7.907 -7.703 1.00 94.94 92 GLU A CA 1
ATOM 717 C C . GLU A 1 92 ? -11.236 -6.680 -7.073 1.00 94.94 92 GLU A C 1
ATOM 719 O O . GLU A 1 92 ? -10.435 -6.820 -6.147 1.00 94.94 92 GLU A O 1
ATOM 724 N N . LEU A 1 93 ? -11.651 -5.473 -7.479 1.00 95.44 93 LEU A N 1
ATOM 725 C CA . LEU A 1 93 ? -11.217 -4.230 -6.839 1.00 95.44 93 LEU A CA 1
ATOM 726 C C . LEU A 1 93 ? -11.551 -4.228 -5.340 1.00 95.44 93 LEU A C 1
ATOM 728 O O . LEU A 1 93 ? -10.722 -3.849 -4.516 1.00 95.44 93 LEU A O 1
ATOM 732 N N . LYS A 1 94 ? -12.748 -4.679 -4.956 1.00 95.38 94 LYS A N 1
ATOM 733 C CA . LYS A 1 94 ? -13.162 -4.745 -3.552 1.00 95.38 94 LYS A CA 1
ATOM 734 C C . LYS A 1 94 ? -12.265 -5.676 -2.739 1.00 95.38 94 LYS A C 1
ATOM 736 O O . LYS A 1 94 ? -11.832 -5.282 -1.658 1.00 95.38 94 LYS A O 1
ATOM 741 N N . LYS A 1 95 ? -11.965 -6.878 -3.240 1.00 94.50 95 LYS A N 1
ATOM 742 C CA . LYS A 1 95 ? -11.043 -7.818 -2.575 1.00 94.50 95 LYS A CA 1
ATOM 743 C C . LYS A 1 95 ? -9.641 -7.228 -2.454 1.00 94.50 95 LYS A C 1
ATOM 745 O O . LYS A 1 95 ? -9.047 -7.280 -1.380 1.00 94.50 95 LYS A O 1
ATOM 750 N N . PHE A 1 96 ? -9.149 -6.614 -3.529 1.00 94.44 96 PHE A N 1
ATOM 751 C CA . PHE A 1 96 ? -7.872 -5.911 -3.539 1.00 94.44 96 PHE A CA 1
ATOM 752 C C . PHE A 1 96 ? -7.818 -4.827 -2.453 1.00 94.44 96 PHE A C 1
ATOM 754 O O . PHE A 1 96 ? -6.903 -4.824 -1.632 1.00 94.44 96 PHE A O 1
ATOM 761 N N . LEU A 1 97 ? -8.831 -3.955 -2.384 1.00 92.94 97 LEU A N 1
ATOM 762 C CA . LEU A 1 97 ? -8.916 -2.886 -1.387 1.00 92.94 97 LEU A CA 1
ATOM 763 C C . LEU A 1 97 ? -9.027 -3.433 0.039 1.00 92.94 97 LEU A C 1
ATOM 765 O O . LEU A 1 97 ? -8.425 -2.876 0.950 1.00 92.94 97 LEU A O 1
ATOM 769 N N . GLN A 1 98 ? -9.762 -4.526 0.254 1.00 92.31 98 GLN A N 1
ATOM 770 C CA . GLN A 1 98 ? -9.847 -5.175 1.564 1.00 92.31 98 GLN A CA 1
ATOM 771 C C . GLN A 1 98 ? -8.479 -5.683 2.028 1.00 92.31 98 GLN A C 1
ATOM 773 O O . GLN A 1 98 ? -8.070 -5.382 3.149 1.00 92.31 98 GLN A O 1
ATOM 778 N N . ASN A 1 99 ? -7.746 -6.380 1.157 1.00 91.25 99 ASN A N 1
ATOM 779 C CA . ASN A 1 99 ? -6.397 -6.861 1.457 1.00 91.25 99 ASN A CA 1
ATOM 780 C C . ASN A 1 99 ? -5.429 -5.695 1.698 1.00 91.25 99 ASN A C 1
ATOM 782 O O . ASN A 1 99 ? -4.700 -5.686 2.690 1.00 91.25 99 ASN A O 1
ATOM 786 N N . TYR A 1 100 ? -5.492 -4.670 0.848 1.00 90.25 100 TYR A N 1
ATOM 787 C CA . TYR A 1 100 ? -4.700 -3.453 0.983 1.00 90.25 100 TYR A CA 1
ATOM 788 C C . TYR A 1 100 ? -4.970 -2.719 2.302 1.00 90.25 100 TYR A C 1
ATOM 790 O O . TYR A 1 100 ? -4.046 -2.256 2.969 1.00 90.25 100 TYR A O 1
ATOM 798 N N . LEU A 1 101 ? -6.232 -2.611 2.723 1.00 88.94 101 LEU A N 1
ATOM 799 C CA . LEU A 1 101 ? -6.577 -1.981 3.993 1.00 88.94 101 LEU A CA 1
ATOM 800 C C . LEU A 1 101 ? -6.073 -2.794 5.189 1.00 88.94 101 LEU A C 1
ATOM 802 O O . LEU A 1 101 ? -5.616 -2.178 6.154 1.00 88.94 101 LEU A O 1
ATOM 806 N N . LEU A 1 102 ? -6.122 -4.125 5.088 1.00 91.69 102 LEU A N 1
ATOM 807 C CA . LEU A 1 102 ? -5.769 -5.064 6.148 1.00 91.69 102 LEU A CA 1
ATOM 808 C C . LEU A 1 102 ? -4.255 -5.179 6.369 1.00 91.69 102 LEU A C 1
ATOM 810 O O . LEU A 1 102 ? -3.811 -5.167 7.515 1.00 91.69 102 LEU A O 1
ATOM 814 N N . TYR A 1 103 ? -3.467 -5.263 5.296 1.00 90.06 103 TYR A N 1
ATOM 815 C CA . TYR A 1 103 ? -2.012 -5.453 5.368 1.00 90.06 103 TYR A CA 1
ATOM 816 C C . TYR A 1 103 ? -1.211 -4.184 5.055 1.00 90.06 103 TYR A C 1
ATOM 818 O O . TYR A 1 103 ? -0.013 -4.132 5.306 1.00 90.06 103 TYR A O 1
ATOM 826 N N . GLY A 1 104 ? -1.835 -3.147 4.496 1.00 88.81 104 GLY A N 1
ATOM 827 C CA . GLY A 1 104 ? -1.133 -1.943 4.045 1.00 88.81 104 GLY A CA 1
ATOM 828 C C . GLY A 1 104 ? -0.334 -2.129 2.753 1.00 88.81 104 GLY A C 1
ATOM 829 O O . GLY A 1 104 ? 0.248 -1.149 2.290 1.00 88.81 104 GLY A O 1
ATOM 830 N N . ILE A 1 105 ? -0.330 -3.344 2.183 1.00 90.19 105 ILE A N 1
ATOM 831 C CA . ILE A 1 105 ? 0.265 -3.688 0.889 1.00 90.19 105 ILE A CA 1
ATOM 832 C C . ILE A 1 105 ? -0.669 -4.552 0.043 1.00 90.19 105 ILE A C 1
ATOM 834 O O . ILE A 1 105 ? -1.462 -5.323 0.581 1.00 90.19 105 ILE A O 1
ATOM 838 N N . ALA A 1 106 ? -0.599 -4.390 -1.279 1.00 89.69 106 ALA A N 1
ATOM 839 C CA . ALA A 1 106 ? -1.324 -5.205 -2.251 1.00 89.69 106 ALA A CA 1
ATOM 840 C C . ALA A 1 106 ? -0.653 -5.133 -3.630 1.00 89.69 106 ALA A C 1
ATOM 842 O O . ALA A 1 106 ? 0.082 -4.181 -3.917 1.00 89.69 106 ALA A O 1
ATOM 843 N N . PHE A 1 107 ? -0.939 -6.137 -4.463 1.00 92.69 107 PHE A N 1
ATOM 844 C CA . PHE A 1 107 ? -0.281 -6.349 -5.748 1.00 92.69 107 PHE A CA 1
ATOM 845 C C . PHE A 1 107 ? -1.281 -6.505 -6.892 1.00 92.69 107 PHE A C 1
ATOM 847 O O . PHE A 1 107 ? -2.332 -7.128 -6.717 1.00 92.69 107 PHE A O 1
ATOM 854 N N . VAL A 1 108 ? -0.940 -5.944 -8.054 1.00 92.75 108 VAL A N 1
ATOM 855 C CA . VAL A 1 108 ? -1.635 -6.197 -9.323 1.00 92.75 108 VAL A CA 1
ATOM 856 C C . VAL A 1 108 ? -0.618 -6.750 -10.313 1.00 92.75 108 VAL A C 1
ATOM 858 O O . VAL A 1 108 ? 0.373 -6.079 -10.604 1.00 92.75 108 VAL A O 1
ATOM 861 N N . ASP A 1 109 ? -0.871 -7.952 -10.816 1.00 92.69 109 ASP A N 1
ATOM 862 C CA . ASP A 1 109 ? -0.015 -8.646 -11.773 1.00 92.69 109 ASP A CA 1
ATOM 863 C C . ASP A 1 109 ? -0.509 -8.442 -13.207 1.00 92.69 109 ASP A C 1
ATOM 865 O O . ASP A 1 109 ? -1.701 -8.248 -13.465 1.00 92.69 109 ASP A O 1
ATOM 869 N N . GLY A 1 110 ? 0.421 -8.536 -14.158 1.00 91.44 110 GLY A N 1
ATOM 870 C CA . GLY A 1 110 ? 0.108 -8.489 -15.586 1.00 91.44 110 GLY A CA 1
ATOM 871 C C . GLY A 1 110 ? -0.180 -7.084 -16.114 1.00 91.44 110 GLY A C 1
ATOM 872 O O . GLY A 1 110 ? -0.716 -6.950 -17.212 1.00 91.44 110 GLY A O 1
ATOM 873 N N . VAL A 1 111 ? 0.186 -6.034 -15.373 1.00 92.25 111 VAL A N 1
ATOM 874 C CA . VAL A 1 111 ? -0.003 -4.651 -15.825 1.00 92.25 111 VAL A CA 1
ATOM 875 C C . VAL A 1 111 ? 0.902 -4.389 -17.045 1.00 92.25 111 VAL A C 1
ATOM 877 O O . VAL A 1 111 ? 2.091 -4.723 -17.018 1.00 92.25 111 VAL A O 1
ATOM 880 N N . PRO A 1 112 ? 0.398 -3.806 -18.148 1.00 93.94 112 PRO A N 1
ATOM 881 C CA . PRO A 1 112 ? 1.248 -3.418 -19.271 1.00 93.94 112 PRO A CA 1
ATOM 882 C C . PRO A 1 112 ? 2.319 -2.421 -18.823 1.00 93.94 112 PRO A C 1
ATOM 884 O O . PRO A 1 112 ? 1.978 -1.419 -18.207 1.00 93.94 112 PRO A O 1
ATOM 887 N N . ALA A 1 113 ? 3.589 -2.652 -19.167 1.00 90.81 113 ALA A N 1
ATOM 888 C CA . ALA A 1 113 ? 4.743 -1.841 -18.752 1.00 90.81 113 ALA A CA 1
ATOM 889 C C . ALA A 1 113 ? 4.771 -0.436 -19.396 1.00 90.81 113 ALA A C 1
ATOM 891 O O . ALA A 1 113 ? 5.660 -0.093 -20.173 1.00 90.81 113 ALA A O 1
ATOM 892 N N . THR A 1 114 ? 3.773 0.382 -19.077 1.00 90.94 114 THR A N 1
ATOM 893 C CA . THR A 1 114 ? 3.552 1.729 -19.602 1.00 90.94 114 THR A CA 1
ATOM 894 C C . THR A 1 114 ? 3.114 2.663 -18.478 1.00 90.94 114 THR A C 1
ATOM 896 O O . THR A 1 114 ? 2.526 2.236 -17.475 1.00 90.94 114 THR A O 1
ATOM 899 N N . VAL A 1 115 ? 3.389 3.956 -18.635 1.00 90.19 115 VAL A N 1
ATOM 900 C CA . VAL A 1 115 ? 2.975 4.971 -17.654 1.00 90.19 115 VAL A CA 1
ATOM 901 C C . VAL A 1 115 ? 1.453 5.072 -17.619 1.00 90.19 115 VAL A C 1
ATOM 903 O O . VAL A 1 115 ? 0.864 5.162 -16.548 1.00 90.19 115 VAL A O 1
ATOM 906 N N . GLU A 1 116 ? 0.818 4.949 -18.779 1.00 94.19 116 GLU A N 1
ATOM 907 C CA . GLU A 1 116 ? -0.625 5.031 -18.976 1.00 94.19 116 GLU A CA 1
ATOM 908 C C . GLU A 1 116 ? -1.358 3.908 -18.235 1.00 94.19 116 GLU A C 1
ATOM 910 O O . GLU A 1 116 ? -2.350 4.160 -17.553 1.00 94.19 116 GLU A O 1
ATOM 915 N N . ALA A 1 117 ? -0.853 2.670 -18.300 1.00 92.75 117 ALA A N 1
ATOM 916 C CA . ALA A 1 117 ? -1.428 1.563 -17.536 1.00 92.75 117 ALA A CA 1
ATOM 917 C C . ALA A 1 117 ? -1.225 1.739 -16.023 1.00 92.75 117 ALA A C 1
ATOM 919 O O . ALA A 1 117 ? -2.133 1.458 -15.243 1.00 92.75 117 ALA A O 1
ATOM 920 N N . THR A 1 118 ? -0.064 2.260 -15.608 1.00 90.81 118 THR A N 1
ATOM 921 C CA . THR A 1 118 ? 0.216 2.599 -14.198 1.00 90.81 118 THR A CA 1
ATOM 922 C C . THR A 1 118 ? -0.790 3.621 -13.673 1.00 90.81 118 THR A C 1
ATOM 924 O O . THR A 1 118 ? -1.367 3.456 -12.596 1.00 90.81 118 THR A O 1
ATOM 927 N N . GLU A 1 119 ? -1.019 4.678 -14.451 1.00 93.31 119 GLU A N 1
ATOM 928 C CA . GLU A 1 119 ? -1.991 5.716 -14.139 1.00 93.31 119 GLU A CA 1
ATOM 929 C C . GLU A 1 119 ? -3.412 5.140 -14.091 1.00 93.31 119 GLU A C 1
ATOM 931 O O . GLU A 1 119 ? -4.142 5.427 -13.144 1.00 93.31 119 GLU A O 1
ATOM 936 N N . ALA A 1 120 ? -3.783 4.267 -15.031 1.00 95.56 120 ALA A N 1
ATOM 937 C CA . ALA A 1 120 ? -5.093 3.622 -15.053 1.00 95.56 120 ALA A CA 1
ATOM 938 C C . ALA A 1 120 ? -5.356 2.758 -13.804 1.00 95.56 120 ALA A C 1
ATOM 940 O O . ALA A 1 120 ? -6.427 2.884 -13.206 1.00 95.56 120 ALA A O 1
ATOM 941 N N . VAL A 1 121 ? -4.386 1.941 -13.353 1.00 93.69 121 VAL A N 1
ATOM 942 C CA . VAL A 1 121 ? -4.513 1.213 -12.070 1.00 93.69 121 VAL A CA 1
ATOM 943 C C . VAL A 1 121 ? -4.687 2.195 -10.918 1.00 93.69 121 VAL A C 1
ATOM 945 O O . VAL A 1 121 ? -5.563 2.026 -10.071 1.00 93.69 121 VAL A O 1
ATOM 948 N N . THR A 1 122 ? -3.849 3.231 -10.881 1.00 92.19 122 THR A N 1
ATOM 949 C CA . THR A 1 122 ? -3.838 4.184 -9.769 1.00 92.19 122 THR A CA 1
ATOM 950 C C . THR A 1 122 ? -5.179 4.901 -9.657 1.00 92.19 122 THR A C 1
ATOM 952 O O . THR A 1 122 ? -5.759 4.930 -8.575 1.00 92.19 122 THR A O 1
ATOM 955 N N . GLN A 1 123 ? -5.721 5.380 -10.780 1.00 95.19 123 GLN A N 1
ATOM 956 C CA . GLN A 1 123 ? -7.026 6.042 -10.860 1.00 95.19 123 GLN A CA 1
ATOM 957 C C . GLN A 1 123 ? -8.198 5.119 -10.514 1.00 95.19 123 GLN A C 1
ATOM 959 O O . GLN A 1 123 ? -9.224 5.581 -10.014 1.00 95.19 123 GLN A O 1
ATOM 964 N N . ARG A 1 124 ? -8.058 3.811 -10.761 1.00 95.31 124 ARG A N 1
ATOM 965 C CA . ARG A 1 124 ? -9.063 2.818 -10.372 1.00 95.31 124 ARG A CA 1
ATOM 966 C C . ARG A 1 124 ? -9.156 2.655 -8.852 1.00 95.31 124 ARG A C 1
ATOM 968 O O . ARG A 1 124 ? -10.233 2.34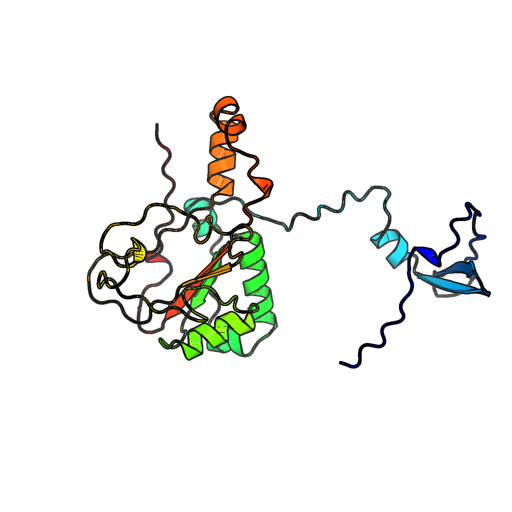8 -8.346 1.00 95.31 124 ARG A O 1
ATOM 975 N N . VAL A 1 125 ? -8.048 2.870 -8.142 1.00 93.00 125 VAL A N 1
ATOM 976 C CA . VAL A 1 125 ? -7.951 2.765 -6.678 1.00 93.00 125 VAL A CA 1
ATOM 977 C C . VAL A 1 125 ? -8.271 4.091 -5.991 1.00 93.00 125 VAL A C 1
ATOM 979 O O . VAL A 1 125 ? -9.011 4.106 -5.009 1.00 93.00 125 VAL A O 1
ATOM 982 N N . SER A 1 126 ? -7.688 5.197 -6.461 1.00 90.75 126 SER A N 1
ATOM 983 C CA . SER A 1 126 ? -7.796 6.511 -5.821 1.00 90.75 126 SER A CA 1
ATOM 984 C C . SER A 1 126 ? -7.398 7.655 -6.764 1.00 90.75 126 SER A C 1
ATOM 986 O O . SER A 1 126 ? -7.055 7.461 -7.925 1.00 90.75 126 SER A O 1
ATOM 988 N N . LEU A 1 127 ? -7.429 8.882 -6.256 1.00 90.25 127 LEU A N 1
ATOM 989 C CA . LEU A 1 127 ? -6.944 10.069 -6.952 1.00 90.25 127 LEU A CA 1
ATOM 990 C C . LEU A 1 127 ? -5.409 10.140 -6.909 1.00 90.25 127 LEU A C 1
ATOM 992 O O . LEU A 1 127 ? -4.789 9.823 -5.894 1.00 90.25 127 LEU A O 1
ATOM 996 N N . ILE A 1 128 ? -4.803 10.625 -7.994 1.00 89.50 128 ILE A N 1
ATOM 997 C CA . ILE A 1 128 ? -3.360 10.892 -8.066 1.00 89.50 128 ILE A CA 1
ATOM 998 C C . ILE A 1 128 ? -3.076 12.272 -7.473 1.00 89.50 128 ILE A C 1
ATOM 1000 O O . ILE A 1 128 ? -3.661 13.268 -7.904 1.00 89.50 128 ILE A O 1
ATOM 1004 N N . ARG A 1 129 ? -2.157 12.334 -6.503 1.00 86.62 129 ARG A N 1
ATOM 1005 C CA . ARG A 1 129 ? -1.664 13.591 -5.928 1.00 86.62 129 ARG A CA 1
ATOM 1006 C C . ARG A 1 129 ? -0.491 14.104 -6.752 1.00 86.62 129 ARG A C 1
ATOM 1008 O O . ARG A 1 129 ? 0.559 13.471 -6.796 1.00 86.62 129 ARG A O 1
ATOM 1015 N N . GLU A 1 130 ? -0.657 15.267 -7.368 1.00 90.19 130 GLU A N 1
ATOM 1016 C CA . GLU A 1 130 ? 0.446 15.937 -8.056 1.00 90.19 130 GLU A CA 1
ATOM 1017 C C . GLU A 1 130 ? 1.404 16.563 -7.042 1.00 90.19 130 GLU A C 1
ATOM 1019 O O . GLU A 1 130 ? 0.988 17.168 -6.052 1.00 90.19 130 GLU A O 1
ATOM 1024 N N . THR A 1 131 ? 2.700 16.398 -7.286 1.00 84.69 131 THR A N 1
ATOM 1025 C CA . THR A 1 131 ? 3.764 16.925 -6.425 1.00 84.69 131 THR A CA 1
ATOM 1026 C C . THR A 1 131 ? 4.741 17.763 -7.244 1.00 84.69 131 THR A C 1
ATOM 1028 O O . THR A 1 131 ? 4.611 17.898 -8.462 1.00 84.69 131 THR A O 1
ATOM 1031 N N . THR A 1 132 ? 5.779 18.292 -6.598 1.00 84.25 132 THR A N 1
ATOM 1032 C CA . THR A 1 132 ? 6.904 18.950 -7.282 1.00 84.25 132 THR A CA 1
ATOM 1033 C C . THR A 1 132 ? 7.647 18.027 -8.257 1.00 84.25 132 THR A C 1
ATOM 1035 O O . THR A 1 132 ? 8.359 18.515 -9.134 1.00 84.25 132 THR A O 1
ATOM 1038 N N . TYR A 1 133 ? 7.469 16.706 -8.150 1.00 79.81 133 TYR A N 1
ATOM 1039 C CA . TYR A 1 133 ? 8.028 15.719 -9.076 1.00 79.81 133 TYR A CA 1
ATOM 1040 C C . TYR A 1 133 ? 7.152 15.482 -10.314 1.00 79.81 133 TYR A C 1
ATOM 1042 O O . TYR A 1 133 ? 7.600 14.815 -11.246 1.00 79.81 133 TYR A O 1
ATOM 1050 N N . GLY A 1 134 ? 5.947 16.059 -10.345 1.00 84.50 134 GLY A N 1
ATOM 1051 C CA . GLY A 1 134 ? 4.939 15.860 -11.379 1.00 84.50 134 GLY A CA 1
ATOM 1052 C C . GLY A 1 134 ? 3.779 14.984 -10.907 1.00 84.50 134 GLY A C 1
ATOM 1053 O O . GLY A 1 134 ? 3.627 14.691 -9.719 1.00 84.50 134 GLY A O 1
ATOM 1054 N N . ARG A 1 135 ? 2.942 14.595 -11.872 1.00 84.69 135 ARG A N 1
ATOM 1055 C CA . ARG A 1 135 ? 1.761 13.745 -11.672 1.00 84.69 135 ARG A CA 1
ATOM 1056 C C . ARG A 1 135 ? 2.111 12.261 -11.615 1.00 84.69 135 ARG A C 1
ATOM 1058 O O . ARG A 1 135 ? 1.714 11.566 -10.691 1.00 84.69 135 ARG A O 1
ATOM 1065 N N . MET A 1 136 ? 2.863 11.806 -12.610 1.00 85.06 136 MET A N 1
ATOM 1066 C CA . MET A 1 136 ? 3.454 10.476 -12.677 1.00 85.06 136 MET A CA 1
ATOM 1067 C C . MET A 1 136 ? 4.955 10.653 -12.783 1.00 85.06 136 MET A C 1
ATOM 1069 O O . MET A 1 136 ? 5.431 11.558 -13.473 1.00 85.06 136 MET A O 1
ATOM 1073 N N . TRP A 1 137 ? 5.700 9.792 -12.106 1.00 74.06 137 TRP A N 1
ATOM 1074 C CA . TRP A 1 137 ? 7.139 9.927 -12.036 1.00 74.06 137 TRP A CA 1
ATOM 1075 C C . TRP A 1 137 ? 7.826 8.647 -12.484 1.00 74.06 137 TRP A C 1
ATOM 1077 O O . TRP A 1 137 ? 7.709 7.608 -11.841 1.00 74.06 137 TRP A O 1
ATOM 1087 N N . CYS A 1 138 ? 8.530 8.735 -13.610 1.00 73.44 138 CYS A N 1
ATOM 1088 C CA . CYS A 1 138 ? 9.437 7.694 -14.070 1.00 73.44 138 CYS A CA 1
ATOM 1089 C C . CYS A 1 138 ? 10.847 8.095 -13.667 1.00 73.44 138 CYS A C 1
ATOM 1091 O O . CYS A 1 138 ? 11.292 9.194 -14.002 1.00 73.44 138 CYS A O 1
ATOM 1093 N N . PHE A 1 139 ? 11.544 7.209 -12.969 1.00 68.69 139 PHE A N 1
ATOM 1094 C CA . PHE A 1 139 ? 12.946 7.400 -12.651 1.00 68.69 139 PHE A CA 1
ATOM 1095 C C . PHE A 1 139 ? 13.751 6.200 -13.134 1.00 68.69 139 PHE A C 1
ATOM 1097 O O . PHE A 1 139 ? 13.277 5.064 -13.170 1.00 68.69 139 PHE A O 1
ATOM 1104 N N . THR A 1 140 ? 14.980 6.486 -13.530 1.00 60.78 140 THR A N 1
ATOM 1105 C CA . THR A 1 140 ? 16.012 5.508 -13.852 1.00 60.78 140 THR A CA 1
ATOM 1106 C C . THR A 1 140 ? 17.202 5.782 -12.946 1.00 60.78 140 THR A C 1
ATOM 1108 O O . THR A 1 140 ? 17.387 6.911 -12.498 1.00 60.78 140 THR A O 1
ATOM 1111 N N . SER A 1 141 ? 18.020 4.770 -12.664 1.00 58.38 141 SER A N 1
ATOM 1112 C CA . SER A 1 141 ? 19.242 4.917 -11.862 1.00 58.38 141 SER A CA 1
ATOM 1113 C C . SER A 1 141 ? 20.353 5.611 -12.669 1.00 58.38 141 SER A C 1
ATOM 1115 O O . SER A 1 141 ? 21.386 5.012 -12.972 1.00 58.38 141 SER A O 1
ATOM 1117 N N . ASP A 1 142 ? 20.094 6.840 -13.110 1.00 59.19 142 ASP A N 1
ATOM 1118 C CA . ASP A 1 142 ? 20.954 7.643 -13.982 1.00 59.19 142 ASP A CA 1
ATOM 1119 C C . ASP A 1 142 ? 21.587 8.842 -13.257 1.00 59.19 142 ASP A C 1
ATOM 1121 O O . ASP A 1 142 ? 22.251 9.658 -13.894 1.00 59.19 142 ASP A O 1
ATOM 1125 N N . PHE A 1 143 ? 21.398 8.954 -11.934 1.00 57.09 143 PHE A N 1
ATOM 1126 C CA . PHE A 1 143 ? 21.849 10.079 -11.105 1.00 57.09 143 PHE A CA 1
ATOM 1127 C C . PHE A 1 143 ? 21.376 11.462 -11.601 1.00 57.09 143 PHE A C 1
ATOM 1129 O O . PHE A 1 143 ? 21.958 12.485 -11.239 1.00 57.09 143 PHE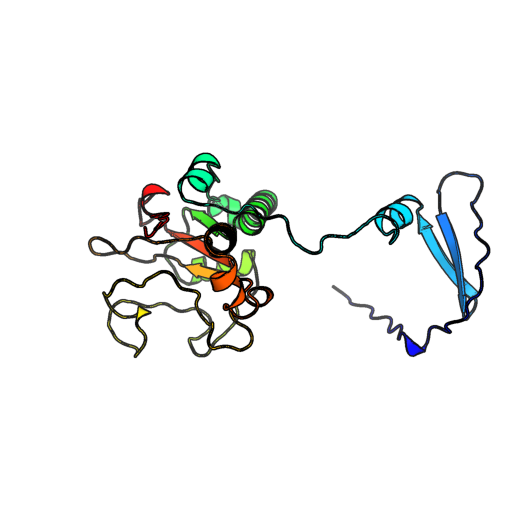 A O 1
ATOM 1136 N N . SER A 1 144 ? 20.316 11.529 -12.416 1.00 53.28 144 SER A N 1
ATOM 1137 C CA . SER A 1 144 ? 19.863 12.778 -13.052 1.00 53.28 144 SER A CA 1
ATOM 1138 C C . SER A 1 144 ? 19.280 13.804 -12.079 1.00 53.28 144 SER A C 1
ATOM 1140 O O . SER A 1 144 ? 19.132 14.979 -12.428 1.00 53.28 144 SER A O 1
ATOM 1142 N N . ARG A 1 145 ? 18.954 13.394 -10.848 1.00 58.84 145 ARG A N 1
ATOM 1143 C CA . ARG A 1 145 ? 18.442 14.263 -9.784 1.00 58.84 145 ARG A CA 1
ATOM 1144 C C . ARG A 1 145 ? 19.231 14.040 -8.498 1.00 58.84 145 ARG A C 1
ATOM 1146 O O . ARG A 1 145 ? 19.720 12.945 -8.249 1.00 58.84 145 ARG A O 1
ATOM 1153 N N . GLY A 1 146 ? 19.327 15.078 -7.664 1.00 58.97 146 GLY A N 1
ATOM 1154 C CA . GLY A 1 146 ? 20.011 15.045 -6.360 1.00 58.97 146 GLY A CA 1
ATOM 1155 C C . GLY A 1 146 ? 19.281 14.236 -5.280 1.00 58.97 146 GLY A C 1
ATOM 1156 O O . GLY A 1 146 ? 19.327 14.605 -4.113 1.00 58.97 146 GLY A O 1
ATOM 1157 N N . ASP A 1 147 ? 18.571 13.184 -5.680 1.00 60.19 147 ASP A N 1
ATOM 1158 C CA . ASP A 1 147 ? 17.796 12.291 -4.829 1.00 60.19 147 ASP A CA 1
ATOM 1159 C C . ASP A 1 147 ? 18.424 10.892 -4.886 1.00 60.19 147 ASP A C 1
ATOM 1161 O O . ASP A 1 147 ? 18.780 10.390 -5.957 1.00 60.19 147 ASP A O 1
ATOM 1165 N N . THR A 1 148 ? 18.579 10.259 -3.724 1.00 64.69 148 THR A N 1
ATOM 1166 C CA . THR A 1 148 ? 19.161 8.920 -3.584 1.00 64.69 148 THR A CA 1
ATOM 1167 C C . THR A 1 148 ? 18.409 7.852 -4.377 1.00 64.69 148 THR A C 1
ATOM 1169 O O . THR A 1 148 ? 19.025 6.855 -4.756 1.00 64.69 148 THR A O 1
ATOM 1172 N N . ALA A 1 149 ? 17.134 8.084 -4.712 1.00 61.41 149 ALA A N 1
ATOM 1173 C CA . ALA A 1 149 ? 16.334 7.225 -5.586 1.00 61.41 149 ALA A CA 1
ATOM 1174 C C . ALA A 1 149 ? 16.914 7.055 -7.006 1.00 61.41 149 ALA A C 1
ATOM 1176 O O . ALA A 1 149 ? 16.604 6.079 -7.685 1.00 61.41 149 ALA A O 1
ATOM 1177 N N . TYR A 1 150 ? 17.785 7.968 -7.449 1.00 57.78 150 TYR A N 1
ATOM 1178 C CA . TYR A 1 150 ? 18.452 7.918 -8.759 1.00 57.78 150 TYR A CA 1
ATOM 1179 C C . TYR A 1 150 ? 19.824 7.253 -8.720 1.00 57.78 150 TYR A C 1
ATOM 1181 O O . TYR A 1 150 ? 20.513 7.189 -9.741 1.00 57.78 150 TYR A O 1
ATOM 1189 N N . SER A 1 151 ? 20.246 6.787 -7.547 1.00 61.69 151 SER A N 1
ATOM 1190 C CA . SER A 1 151 ? 21.516 6.099 -7.373 1.00 61.69 151 SER A CA 1
ATOM 1191 C C . SER A 1 151 ? 21.359 4.582 -7.494 1.00 61.69 151 SER A C 1
ATOM 1193 O O . SER A 1 151 ? 20.258 4.043 -7.457 1.00 61.69 151 SER A O 1
ATOM 1195 N N . GLN A 1 152 ? 22.485 3.880 -7.614 1.00 64.62 152 GLN A N 1
ATOM 1196 C CA . GLN A 1 152 ? 22.538 2.416 -7.499 1.00 64.62 152 GLN A CA 1
ATOM 1197 C C . GLN A 1 152 ? 22.754 1.951 -6.047 1.00 64.62 152 GLN A C 1
ATOM 1199 O O . GLN A 1 152 ? 22.982 0.767 -5.802 1.00 64.62 152 GLN A O 1
ATOM 1204 N N . LEU A 1 153 ? 22.749 2.878 -5.082 1.00 68.31 153 LEU A N 1
ATOM 1205 C CA . LEU A 1 153 ? 22.918 2.539 -3.674 1.00 68.31 153 LEU A CA 1
ATOM 1206 C C . LEU A 1 153 ? 21.643 1.882 -3.152 1.00 68.31 153 LEU A C 1
ATOM 1208 O O . LEU A 1 153 ? 20.533 2.280 -3.501 1.00 68.31 153 LEU A O 1
ATOM 1212 N N . ALA A 1 154 ? 21.812 0.882 -2.289 1.00 69.06 154 ALA A N 1
ATOM 1213 C CA . ALA A 1 154 ? 20.686 0.270 -1.605 1.00 69.06 154 ALA A CA 1
ATOM 1214 C C . ALA A 1 154 ? 19.983 1.320 -0.734 1.00 69.06 154 ALA A C 1
ATOM 1216 O O . ALA A 1 154 ? 20.614 1.960 0.110 1.00 69.06 154 ALA A O 1
ATOM 1217 N N . LEU A 1 155 ? 18.679 1.481 -0.943 1.00 74.12 155 LEU A N 1
ATOM 1218 C CA . LEU A 1 155 ? 17.834 2.276 -0.065 1.00 74.12 155 LEU A CA 1
ATOM 1219 C C . LEU A 1 155 ? 17.375 1.390 1.090 1.00 74.12 155 LEU A C 1
ATOM 1221 O O . LEU A 1 155 ? 16.783 0.333 0.869 1.00 74.12 155 LEU A O 1
ATOM 1225 N N . ASP A 1 156 ? 17.661 1.816 2.319 1.00 79.44 156 ASP A N 1
ATOM 1226 C CA . ASP A 1 156 ? 17.127 1.146 3.505 1.00 79.44 156 ASP A CA 1
ATOM 1227 C C . ASP A 1 156 ? 15.625 1.447 3.657 1.00 79.44 156 ASP A C 1
ATOM 1229 O O . ASP A 1 156 ? 15.068 2.289 2.957 1.00 79.44 156 ASP A O 1
ATOM 1233 N N . ARG A 1 157 ? 14.946 0.755 4.567 1.00 82.06 157 ARG A N 1
ATOM 1234 C CA . ARG A 1 157 ? 13.507 0.890 4.824 1.00 82.06 157 ARG A CA 1
ATOM 1235 C C . ARG A 1 157 ? 13.166 2.328 5.218 1.00 82.06 157 ARG A C 1
ATOM 1237 O O . ARG A 1 157 ? 13.673 2.835 6.216 1.00 82.06 157 ARG A O 1
ATOM 1244 N N . HIS A 1 158 ? 12.274 2.959 4.466 1.00 83.25 158 HIS A N 1
ATOM 1245 C CA . HIS A 1 158 ? 11.832 4.331 4.701 1.00 83.25 158 HIS A CA 1
ATOM 1246 C C . HIS A 1 158 ? 10.383 4.527 4.246 1.00 83.25 158 HIS A C 1
ATOM 1248 O O . HIS A 1 158 ? 9.791 3.664 3.599 1.00 83.25 158 HIS A O 1
ATOM 1254 N N . THR A 1 159 ? 9.815 5.673 4.614 1.00 82.06 159 THR A N 1
ATOM 1255 C CA . THR A 1 159 ? 8.554 6.180 4.068 1.00 82.06 159 THR A CA 1
ATOM 1256 C C . THR A 1 159 ? 8.839 7.444 3.274 1.00 82.06 159 THR A C 1
ATOM 1258 O O . THR A 1 159 ? 9.477 8.366 3.795 1.00 82.06 159 THR A O 1
ATOM 1261 N N . ASP A 1 160 ? 8.327 7.512 2.054 1.00 81.00 160 ASP A N 1
ATOM 1262 C CA . ASP A 1 160 ? 8.515 8.670 1.190 1.00 81.00 160 ASP A CA 1
ATOM 1263 C C . ASP A 1 160 ? 7.722 9.876 1.672 1.00 81.00 160 ASP A C 1
ATOM 1265 O O . ASP A 1 160 ? 6.762 9.770 2.437 1.00 81.00 160 ASP A O 1
ATOM 1269 N N . THR A 1 161 ? 8.083 11.053 1.162 1.00 81.00 161 THR A N 1
ATOM 1270 C CA . THR A 1 161 ? 7.293 12.286 1.314 1.00 81.00 161 THR A CA 1
ATOM 1271 C C . THR A 1 161 ? 7.126 12.780 2.758 1.00 81.00 161 THR A C 1
ATOM 1273 O O . THR A 1 161 ? 6.352 13.702 2.996 1.00 81.00 161 THR A O 1
ATOM 1276 N N . SER A 1 162 ? 7.892 12.245 3.716 1.00 79.88 162 SER A N 1
ATOM 1277 C CA . SER A 1 162 ? 7.854 12.614 5.144 1.00 79.88 162 SER A CA 1
ATOM 1278 C C . SER A 1 162 ? 8.260 14.066 5.436 1.00 79.88 162 SER A C 1
ATOM 1280 O O . SER A 1 162 ? 7.991 14.580 6.518 1.00 79.88 162 SER A O 1
ATOM 1282 N N . TYR A 1 163 ? 8.873 14.744 4.465 1.00 80.88 163 TYR A N 1
ATOM 1283 C CA . TYR A 1 163 ? 9.179 16.173 4.508 1.00 80.88 163 TYR A CA 1
ATOM 1284 C C . TYR A 1 163 ? 7.974 17.073 4.173 1.00 80.88 163 TYR A C 1
ATOM 1286 O O . TYR A 1 163 ? 8.047 18.283 4.389 1.00 80.88 163 TYR A O 1
ATOM 1294 N N . PHE A 1 164 ? 6.865 16.527 3.659 1.00 79.25 164 PHE A N 1
ATOM 1295 C CA . PHE A 1 164 ? 5.610 17.269 3.537 1.00 79.25 164 PHE A CA 1
ATOM 1296 C C . PHE A 1 164 ? 4.816 17.208 4.842 1.00 79.25 164 PHE A C 1
ATOM 1298 O O . PHE A 1 164 ? 4.785 16.189 5.525 1.00 79.25 164 PHE A O 1
ATOM 1305 N N . GLN A 1 165 ? 4.098 18.293 5.148 1.00 81.50 165 GLN A N 1
ATOM 1306 C CA . GLN A 1 165 ? 3.185 18.334 6.294 1.00 81.50 165 GLN A CA 1
ATOM 1307 C C . GLN A 1 165 ? 2.080 17.269 6.192 1.00 81.50 165 GLN A C 1
ATOM 1309 O O . GLN A 1 165 ? 1.651 16.723 7.205 1.00 81.50 165 GLN A O 1
ATOM 1314 N N . GLU A 1 166 ? 1.634 16.983 4.969 1.00 79.94 166 GLU A N 1
ATOM 1315 C CA . GLU A 1 166 ? 0.735 15.881 4.652 1.00 79.94 166 GLU A CA 1
ATOM 1316 C C . GLU A 1 166 ? 1.436 14.971 3.634 1.00 79.94 166 GLU A C 1
ATOM 1318 O O . GLU A 1 166 ? 1.489 15.311 2.443 1.00 79.94 166 GLU A O 1
ATOM 1323 N N . PRO A 1 167 ? 2.027 13.858 4.092 1.00 79.75 167 PRO A N 1
ATOM 1324 C CA . PRO A 1 167 ? 2.710 12.939 3.205 1.00 79.75 167 PRO A CA 1
ATOM 1325 C C . PRO A 1 167 ? 1.711 12.114 2.378 1.00 79.75 167 PRO A C 1
ATOM 1327 O O . PRO A 1 167 ? 0.519 12.036 2.683 1.00 79.75 167 PRO A O 1
ATOM 1330 N N . CYS A 1 168 ? 2.189 11.485 1.305 1.00 80.25 168 CYS A N 1
ATOM 1331 C CA . CYS A 1 168 ? 1.345 10.658 0.448 1.00 80.25 168 CYS A CA 1
ATOM 1332 C C . CYS A 1 168 ? 0.888 9.397 1.195 1.00 80.25 168 CYS A C 1
ATOM 1334 O O . CYS A 1 168 ? 1.706 8.613 1.668 1.00 80.25 168 CYS A O 1
ATOM 1336 N N . GLY A 1 169 ? -0.428 9.180 1.268 1.00 81.25 169 GLY A N 1
ATOM 1337 C CA . GLY A 1 169 ? -0.994 8.011 1.952 1.00 81.25 169 GLY A CA 1
ATOM 1338 C C . GLY A 1 169 ? -0.854 6.698 1.175 1.00 81.25 169 GLY A C 1
ATOM 1339 O O . GLY A 1 169 ? -0.840 5.633 1.789 1.00 81.25 169 GLY A O 1
ATOM 1340 N N . ILE A 1 170 ? -0.749 6.776 -0.158 1.00 86.56 170 ILE A N 1
ATOM 1341 C CA . ILE A 1 170 ? -0.555 5.638 -1.065 1.00 86.56 170 ILE A CA 1
ATOM 1342 C C . ILE A 1 170 ? 0.636 5.937 -1.967 1.00 86.56 170 ILE A C 1
ATOM 1344 O O . ILE A 1 170 ? 0.660 6.971 -2.635 1.00 86.56 170 ILE A O 1
ATOM 1348 N N . GLN A 1 171 ? 1.584 5.009 -2.021 1.00 87.56 171 GLN A N 1
ATOM 1349 C CA . GLN A 1 171 ? 2.666 5.019 -2.999 1.00 87.56 171 GLN A CA 1
ATOM 1350 C C . GLN A 1 171 ? 2.478 3.883 -3.997 1.00 87.56 171 GLN A C 1
ATOM 1352 O O . GLN A 1 171 ? 2.101 2.795 -3.581 1.00 87.56 171 GLN A O 1
ATOM 1357 N N . VAL A 1 172 ? 2.726 4.132 -5.286 1.00 88.94 172 VAL A N 1
ATOM 1358 C CA . VAL A 1 172 ? 2.573 3.143 -6.361 1.00 88.94 172 VAL A CA 1
ATOM 1359 C C . VAL A 1 172 ? 3.903 2.940 -7.068 1.00 88.94 172 VAL A C 1
ATOM 1361 O O . VAL A 1 172 ? 4.443 3.885 -7.640 1.00 88.94 172 VAL A O 1
ATOM 1364 N N . PHE A 1 173 ? 4.410 1.710 -7.062 1.00 88.50 173 PHE A N 1
ATOM 1365 C CA . PHE A 1 173 ? 5.599 1.331 -7.827 1.00 88.50 173 PHE A CA 1
ATOM 1366 C C . PHE A 1 173 ? 5.226 0.444 -9.004 1.00 88.50 173 PHE A C 1
ATOM 1368 O O . PHE A 1 173 ? 4.412 -0.455 -8.845 1.00 88.50 173 PHE A O 1
ATOM 1375 N N . HIS A 1 174 ? 5.839 0.663 -10.167 1.00 87.06 174 HIS A N 1
ATOM 1376 C CA . HIS A 1 174 ? 5.670 -0.207 -11.325 1.00 87.06 174 HIS A CA 1
ATOM 1377 C C . HIS A 1 174 ? 6.987 -0.352 -12.083 1.00 87.06 174 HIS A C 1
ATOM 1379 O O . HIS A 1 174 ? 7.536 0.620 -12.604 1.00 87.06 174 HIS A O 1
ATOM 1385 N N . CYS A 1 175 ? 7.506 -1.577 -12.144 1.00 86.31 175 CYS A N 1
ATOM 1386 C CA . CYS A 1 175 ? 8.719 -1.862 -12.898 1.00 86.31 175 CYS A CA 1
ATOM 1387 C C . CYS A 1 175 ? 8.407 -1.940 -14.400 1.00 86.31 175 CYS A C 1
ATOM 1389 O O . CYS A 1 175 ? 7.864 -2.936 -14.885 1.00 86.31 175 CYS A O 1
ATOM 1391 N N . LEU A 1 176 ? 8.763 -0.883 -15.136 1.00 84.75 176 LEU A N 1
ATOM 1392 C CA . LEU A 1 176 ? 8.574 -0.822 -16.590 1.00 84.75 176 LEU A CA 1
ATOM 1393 C C . LEU A 1 176 ? 9.680 -1.564 -17.355 1.00 84.75 176 LEU A C 1
ATOM 1395 O O . LEU A 1 176 ? 9.446 -2.096 -18.437 1.00 84.75 176 LEU A O 1
ATOM 1399 N N . LYS A 1 177 ? 10.896 -1.584 -16.800 1.00 82.38 177 LYS A N 1
ATOM 1400 C CA . LYS A 1 177 ? 12.069 -2.237 -17.382 1.00 82.38 177 LYS A CA 1
ATOM 1401 C C . LYS A 1 177 ? 13.090 -2.551 -16.289 1.00 82.38 177 LYS A C 1
ATOM 1403 O O . LYS A 1 177 ? 13.389 -1.687 -15.468 1.00 82.38 177 LYS A O 1
ATOM 1408 N N . HIS A 1 178 ? 13.663 -3.751 -16.324 1.00 82.06 178 HIS A N 1
ATOM 1409 C CA . HIS A 1 178 ? 14.781 -4.144 -15.470 1.00 82.06 178 HIS A CA 1
ATOM 1410 C C . HIS A 1 178 ? 15.895 -4.760 -16.321 1.00 82.06 178 HIS A C 1
ATOM 1412 O O . HIS A 1 178 ? 15.677 -5.745 -17.021 1.00 82.06 178 HIS A O 1
ATOM 1418 N N . GLU A 1 179 ? 17.088 -4.171 -16.266 1.00 78.12 179 GLU A N 1
ATOM 1419 C CA . GLU A 1 179 ? 18.306 -4.702 -16.883 1.00 78.12 179 GLU A CA 1
ATOM 1420 C C . GLU A 1 179 ? 19.389 -4.773 -15.806 1.00 78.12 179 GLU A C 1
ATOM 1422 O O . GLU A 1 179 ? 19.917 -3.743 -15.390 1.00 78.12 179 GLU A O 1
ATOM 1427 N N . GLY A 1 180 ? 19.711 -5.976 -15.327 1.00 77.00 180 GLY A N 1
ATOM 1428 C CA . GLY A 1 180 ? 20.757 -6.166 -14.325 1.00 77.00 180 GLY A CA 1
ATOM 1429 C C . GLY A 1 180 ? 20.487 -7.320 -13.366 1.00 77.00 180 GLY A C 1
ATOM 1430 O O . GLY A 1 180 ? 19.728 -8.238 -13.661 1.00 77.00 180 GLY A O 1
ATOM 1431 N N . THR A 1 181 ? 21.161 -7.270 -12.218 1.00 76.94 181 THR A N 1
ATOM 1432 C CA . THR A 1 181 ? 21.000 -8.204 -11.098 1.00 76.94 181 THR A CA 1
ATOM 1433 C C . THR A 1 181 ? 20.753 -7.417 -9.817 1.00 76.94 181 THR A C 1
ATOM 1435 O O . THR A 1 181 ? 21.408 -6.399 -9.598 1.00 76.94 181 THR A O 1
ATOM 1438 N N . GLY A 1 182 ? 19.879 -7.906 -8.939 1.00 80.31 182 GLY A N 1
ATOM 1439 C CA . GLY A 1 182 ? 19.503 -7.195 -7.713 1.00 80.31 182 GLY A CA 1
ATOM 1440 C C . GLY A 1 182 ? 18.298 -6.278 -7.934 1.00 80.31 182 GLY A C 1
ATOM 1441 O O . GLY A 1 182 ? 17.443 -6.581 -8.756 1.00 80.31 182 GLY A O 1
ATOM 1442 N N . GLY A 1 183 ? 18.195 -5.183 -7.173 1.00 73.50 183 GLY A N 1
ATOM 1443 C CA . GLY A 1 183 ? 17.048 -4.264 -7.269 1.00 73.50 183 GLY A CA 1
ATOM 1444 C C . GLY A 1 183 ? 15.732 -4.858 -6.757 1.00 73.50 183 GLY A C 1
ATOM 1445 O O . GLY A 1 183 ? 14.658 -4.477 -7.215 1.00 73.50 183 GLY A O 1
ATOM 1446 N N . ARG A 1 184 ? 15.819 -5.814 -5.826 1.00 79.50 184 ARG A N 1
ATOM 1447 C CA . ARG A 1 184 ? 14.652 -6.453 -5.211 1.00 79.50 184 ARG A CA 1
ATOM 1448 C C . ARG A 1 184 ? 13.888 -5.448 -4.362 1.00 79.50 184 ARG A C 1
ATOM 1450 O O . ARG A 1 184 ? 14.484 -4.620 -3.675 1.00 79.50 184 ARG A O 1
ATOM 1457 N N . THR A 1 185 ? 12.566 -5.550 -4.387 1.00 79.62 185 THR A N 1
ATOM 1458 C CA . THR A 1 185 ? 11.709 -4.721 -3.544 1.00 79.62 185 THR A CA 1
ATOM 1459 C C . THR A 1 185 ? 11.746 -5.246 -2.111 1.00 79.62 185 THR A C 1
ATOM 1461 O O . THR A 1 185 ? 11.472 -6.420 -1.865 1.00 79.62 185 THR A O 1
ATOM 1464 N N . LEU A 1 186 ? 12.062 -4.362 -1.166 1.00 81.81 186 LEU A N 1
ATOM 1465 C CA . LEU A 1 186 ? 12.013 -4.627 0.270 1.00 81.81 186 LEU A CA 1
ATOM 1466 C C . LEU A 1 186 ? 10.799 -3.914 0.865 1.00 81.81 186 LEU A C 1
ATOM 1468 O O . LEU A 1 186 ? 10.693 -2.692 0.777 1.00 81.81 186 LEU A O 1
ATOM 1472 N N . LEU A 1 187 ? 9.894 -4.673 1.484 1.00 85.44 187 LEU A N 1
ATOM 1473 C CA . LEU A 1 187 ? 8.724 -4.135 2.181 1.00 85.44 187 LEU A CA 1
ATOM 1474 C C . LEU A 1 187 ? 8.743 -4.577 3.642 1.00 85.44 187 LEU A C 1
ATOM 1476 O O . LEU A 1 187 ? 9.018 -5.738 3.950 1.00 85.44 187 LEU A O 1
ATOM 1480 N N . VAL A 1 188 ? 8.414 -3.648 4.538 1.00 86.06 188 VAL A N 1
ATOM 1481 C CA . VAL A 1 188 ? 8.312 -3.897 5.978 1.00 86.06 188 VAL A CA 1
ATOM 1482 C C . VAL A 1 188 ? 7.065 -3.242 6.550 1.00 86.06 188 VAL A C 1
ATOM 1484 O O . VAL A 1 188 ? 6.677 -2.152 6.132 1.00 86.06 188 VAL A O 1
ATOM 1487 N N . ASP A 1 189 ? 6.464 -3.884 7.546 1.00 89.62 189 ASP A N 1
ATOM 1488 C CA . ASP A 1 189 ? 5.400 -3.278 8.336 1.00 89.62 189 ASP A CA 1
ATOM 1489 C C . ASP A 1 189 ? 5.998 -2.436 9.470 1.00 89.62 189 ASP A C 1
ATOM 1491 O O . ASP A 1 189 ? 6.487 -2.953 10.482 1.00 89.62 189 ASP A O 1
ATOM 1495 N N . GLY A 1 190 ? 5.944 -1.114 9.303 1.00 88.00 190 GLY A N 1
ATOM 1496 C CA . GLY A 1 19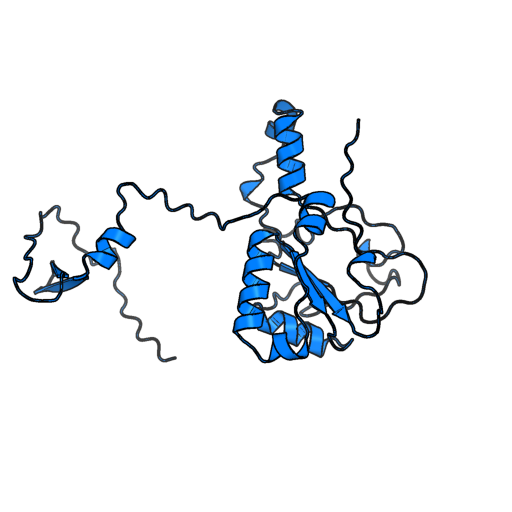0 ? 6.402 -0.165 10.314 1.00 88.00 190 GLY A CA 1
ATOM 1497 C C . GLY A 1 190 ? 5.646 -0.282 11.641 1.00 88.00 190 GLY A C 1
ATOM 1498 O O . GLY A 1 190 ? 6.246 -0.082 12.694 1.00 88.00 190 GLY A O 1
ATOM 1499 N N . PHE A 1 191 ? 4.367 -0.674 11.625 1.00 88.44 191 PHE A N 1
ATOM 1500 C CA . PHE A 1 191 ? 3.591 -0.862 12.852 1.00 88.44 191 PHE A CA 1
ATOM 1501 C C . PHE A 1 191 ? 3.981 -2.149 13.574 1.00 88.44 191 PHE A C 1
ATOM 1503 O O . PHE A 1 191 ? 4.066 -2.150 14.800 1.00 88.44 191 PHE A O 1
ATOM 1510 N N . TYR A 1 192 ? 4.284 -3.224 12.843 1.00 90.88 192 TYR A N 1
ATOM 1511 C CA . TYR A 1 192 ? 4.854 -4.431 13.444 1.00 90.88 192 TYR A CA 1
ATOM 1512 C C . TYR A 1 192 ? 6.218 -4.143 14.087 1.00 90.88 192 TYR A C 1
ATOM 1514 O O . TYR A 1 192 ? 6.471 -4.573 15.213 1.00 90.88 192 TYR A O 1
ATOM 1522 N N . ALA A 1 193 ? 7.086 -3.382 13.412 1.00 89.56 193 ALA A N 1
ATOM 1523 C CA . ALA A 1 193 ? 8.379 -2.972 13.963 1.00 89.56 193 ALA A CA 1
ATOM 1524 C C . ALA A 1 193 ? 8.222 -2.095 15.221 1.00 89.56 193 ALA A C 1
ATOM 1526 O O . ALA A 1 193 ? 8.881 -2.340 16.232 1.00 89.56 193 ALA A O 1
ATOM 1527 N N . ALA A 1 194 ? 7.305 -1.125 15.186 1.00 88.25 194 ALA A N 1
ATOM 1528 C CA . ALA A 1 194 ? 6.979 -0.269 16.323 1.00 88.25 194 ALA A CA 1
ATOM 1529 C C . ALA A 1 194 ? 6.433 -1.080 17.512 1.00 88.25 194 ALA A C 1
ATOM 1531 O O . ALA A 1 194 ? 6.868 -0.888 18.645 1.00 88.25 194 ALA A O 1
ATOM 1532 N N . GLU A 1 195 ? 5.550 -2.049 17.259 1.00 90.25 195 GLU A N 1
ATOM 1533 C CA . GLU A 1 195 ? 5.017 -2.947 18.286 1.00 90.25 195 GLU A CA 1
ATOM 1534 C C . GLU A 1 195 ? 6.109 -3.842 18.894 1.00 90.25 195 GLU A C 1
ATOM 1536 O O . GLU A 1 195 ? 6.118 -4.076 20.103 1.00 90.25 195 GLU A O 1
ATOM 1541 N N . LYS A 1 196 ? 7.080 -4.300 18.093 1.00 91.81 196 LYS A N 1
ATOM 1542 C CA . LYS A 1 196 ? 8.251 -5.023 18.610 1.00 91.81 196 LYS A CA 1
ATOM 1543 C C . LYS A 1 196 ? 9.115 -4.152 19.510 1.00 91.81 196 LYS A C 1
ATOM 1545 O O . LYS A 1 196 ? 9.475 -4.609 20.594 1.00 91.81 196 LYS A O 1
ATOM 1550 N N . LEU A 1 197 ? 9.384 -2.909 19.114 1.00 89.44 197 LEU A N 1
ATOM 1551 C CA . LEU A 1 197 ? 10.113 -1.960 19.954 1.00 89.44 197 LEU A CA 1
ATOM 1552 C C . LEU A 1 197 ? 9.361 -1.696 21.263 1.00 89.44 197 LEU A C 1
ATOM 1554 O O . LEU A 1 197 ? 9.959 -1.787 22.330 1.00 89.44 197 LEU A O 1
ATOM 1558 N N . ARG A 1 198 ? 8.046 -1.468 21.196 1.00 89.44 198 ARG A N 1
ATOM 1559 C CA . ARG A 1 198 ? 7.192 -1.253 22.371 1.00 89.44 198 ARG A CA 1
ATOM 1560 C C . ARG A 1 198 ? 7.250 -2.417 23.362 1.00 89.44 198 ARG A C 1
ATOM 1562 O O . ARG A 1 198 ? 7.243 -2.192 24.565 1.00 89.44 198 ARG A O 1
ATOM 1569 N N . GLN A 1 199 ? 7.307 -3.656 22.871 1.00 94.19 199 GLN A N 1
ATOM 1570 C CA . GLN A 1 199 ? 7.406 -4.857 23.709 1.00 94.19 199 GLN A CA 1
ATOM 1571 C C . GLN A 1 199 ? 8.808 -5.062 24.301 1.00 94.19 199 GLN A C 1
ATOM 1573 O O . GLN A 1 199 ? 8.931 -5.510 25.438 1.00 94.19 199 GLN A O 1
ATOM 1578 N N . GLN A 1 200 ? 9.860 -4.778 23.529 1.00 95.25 200 GLN A N 1
ATOM 1579 C CA . GLN A 1 200 ? 11.250 -5.054 23.910 1.00 95.25 200 GLN A CA 1
ATOM 1580 C C . GLN A 1 200 ? 11.874 -3.935 24.749 1.00 95.25 200 GLN A C 1
ATOM 1582 O O . GLN A 1 200 ? 12.675 -4.203 25.640 1.00 95.25 200 GLN A O 1
ATOM 1587 N N . SER A 1 201 ? 11.521 -2.684 24.463 1.00 93.44 201 SER A N 1
ATOM 1588 C CA . SER A 1 201 ? 12.042 -1.499 25.135 1.00 93.44 201 SER A CA 1
ATOM 1589 C C . SER A 1 201 ? 10.983 -0.386 25.154 1.00 93.44 201 SER A C 1
ATOM 1591 O O . SER A 1 201 ? 11.022 0.530 24.327 1.00 93.44 201 SER A O 1
ATOM 1593 N N . PRO A 1 202 ? 10.027 -0.447 26.103 1.00 92.31 202 PRO A N 1
ATOM 1594 C CA . PRO A 1 202 ? 8.991 0.573 26.248 1.00 92.31 202 PRO A CA 1
ATOM 1595 C C . PRO A 1 202 ? 9.574 1.979 26.424 1.00 92.31 202 PRO A C 1
ATOM 1597 O O . PRO A 1 202 ? 9.084 2.920 25.818 1.00 92.31 202 PRO A O 1
ATOM 1600 N N . GLU A 1 203 ? 10.666 2.120 27.184 1.00 92.62 203 GLU A N 1
ATOM 1601 C CA . GLU A 1 203 ? 11.325 3.415 27.403 1.00 92.62 203 GLU A CA 1
ATOM 1602 C C . GLU A 1 203 ? 11.801 4.054 26.092 1.00 92.62 203 GLU A C 1
ATOM 1604 O O . GLU A 1 203 ? 11.565 5.236 25.872 1.00 92.62 203 GLU A O 1
ATOM 1609 N N . ASN A 1 204 ? 12.405 3.275 25.186 1.00 88.56 204 ASN A N 1
ATOM 1610 C CA . ASN A 1 204 ? 12.835 3.780 23.880 1.00 88.56 204 ASN A CA 1
ATOM 1611 C C . ASN A 1 204 ? 11.654 4.067 22.948 1.00 88.56 204 ASN A C 1
ATOM 1613 O O . ASN A 1 204 ? 11.736 4.972 22.121 1.00 88.56 204 ASN A O 1
ATOM 1617 N N . PHE A 1 205 ? 10.567 3.305 23.068 1.00 87.38 205 PHE A N 1
ATOM 1618 C CA . PHE A 1 205 ? 9.347 3.556 22.310 1.00 87.38 205 PHE A CA 1
ATOM 1619 C C . PHE A 1 205 ? 8.718 4.907 22.681 1.00 87.38 205 PHE A C 1
ATOM 1621 O O . PHE A 1 205 ? 8.358 5.666 21.788 1.00 87.38 205 PHE A O 1
ATOM 1628 N N . GLU A 1 206 ? 8.662 5.242 23.974 1.00 86.88 206 GLU A N 1
ATOM 1629 C CA . GLU A 1 206 ? 8.117 6.518 24.474 1.00 86.88 206 GLU A CA 1
ATOM 1630 C C . GLU A 1 206 ? 8.949 7.746 24.057 1.00 86.88 206 GLU A C 1
ATOM 1632 O O . GLU A 1 206 ? 8.448 8.869 24.060 1.00 86.88 206 GLU A O 1
ATOM 1637 N N . LEU A 1 207 ? 10.221 7.561 23.679 1.00 88.00 207 LEU A N 1
ATOM 1638 C CA . LEU A 1 207 ? 11.060 8.642 23.148 1.00 88.00 207 LEU A CA 1
ATOM 1639 C C . LEU A 1 207 ? 10.726 9.000 21.695 1.00 88.00 207 LEU A C 1
ATOM 1641 O O . LEU A 1 207 ? 11.120 10.071 21.224 1.00 88.00 207 LEU A O 1
ATOM 1645 N N . LEU A 1 208 ? 10.042 8.115 20.963 1.00 80.00 208 LEU A N 1
ATOM 1646 C CA . LEU A 1 208 ? 9.643 8.395 19.592 1.00 80.00 208 LEU A CA 1
ATOM 1647 C C . LEU A 1 208 ? 8.453 9.370 19.592 1.00 80.00 208 LEU A C 1
ATOM 1649 O O . LEU A 1 208 ? 7.496 9.170 20.340 1.00 80.00 208 LEU A O 1
ATOM 1653 N N . PRO A 1 209 ? 8.474 10.425 18.756 1.00 67.25 209 PRO A N 1
ATOM 1654 C CA . PRO A 1 209 ? 7.333 11.323 18.627 1.00 67.25 209 PRO A CA 1
ATOM 1655 C C . PRO A 1 209 ? 6.093 10.540 18.184 1.00 67.25 209 PRO A C 1
ATOM 1657 O O . PRO A 1 209 ? 6.201 9.631 17.361 1.00 67.25 209 PRO A O 1
ATOM 1660 N N . ASP A 1 210 ? 4.933 10.914 18.735 1.00 59.69 210 ASP A N 1
ATOM 1661 C CA . ASP A 1 210 ? 3.670 10.174 18.627 1.00 59.69 210 ASP A CA 1
ATOM 1662 C C . ASP A 1 210 ? 3.416 9.626 17.197 1.00 59.69 210 ASP A C 1
ATOM 1664 O O . ASP A 1 210 ? 3.177 10.404 16.260 1.00 59.69 210 ASP A O 1
ATOM 1668 N N . PRO A 1 211 ? 3.480 8.292 16.996 1.00 51.19 211 PRO A N 1
ATOM 1669 C CA . PRO A 1 211 ? 3.436 7.661 15.676 1.00 51.19 211 PRO A CA 1
ATOM 1670 C C . PRO A 1 211 ? 2.065 7.763 14.987 1.00 51.19 211 PRO A C 1
ATOM 1672 O O . PRO A 1 211 ? 1.937 7.415 13.811 1.00 51.19 211 PRO A O 1
ATOM 1675 N N . VAL A 1 212 ? 1.035 8.269 15.677 1.00 43.22 212 VAL A N 1
ATOM 1676 C CA . VAL A 1 212 ? -0.353 8.347 15.185 1.00 43.22 212 VAL A CA 1
ATOM 1677 C C . VAL A 1 212 ? -0.503 9.198 13.911 1.00 43.22 212 VAL A C 1
ATOM 1679 O O . VAL A 1 212 ? -1.464 9.020 13.163 1.00 43.22 212 VAL A O 1
ATOM 1682 N N . ARG A 1 213 ? 0.452 10.080 13.587 1.00 42.00 213 ARG A N 1
ATOM 1683 C CA . ARG A 1 213 ? 0.372 10.921 12.375 1.00 42.00 213 ARG A CA 1
ATOM 1684 C C . ARG A 1 213 ? 0.860 10.272 11.078 1.00 42.00 213 ARG A C 1
ATOM 1686 O O . ARG A 1 213 ? 0.600 10.832 10.017 1.00 42.00 213 ARG A O 1
ATOM 1693 N N . LEU A 1 214 ? 1.519 9.114 11.114 1.00 42.12 214 LEU A N 1
ATOM 1694 C CA . LEU A 1 214 ? 2.139 8.526 9.920 1.00 42.12 214 LEU A CA 1
ATOM 1695 C C . LEU A 1 214 ? 1.351 7.295 9.447 1.00 42.12 214 LEU A C 1
ATOM 1697 O O . LEU A 1 214 ? 1.710 6.145 9.682 1.00 42.12 214 LEU A O 1
ATOM 1701 N N . SER A 1 215 ? 0.230 7.547 8.768 1.00 44.56 215 SER A N 1
ATOM 1702 C CA . SER A 1 215 ? -0.565 6.513 8.093 1.00 44.56 215 SER A CA 1
ATOM 1703 C C . SER A 1 215 ? -0.031 6.263 6.681 1.00 44.56 215 SER A C 1
ATOM 1705 O O . SER A 1 215 ? -0.602 6.758 5.715 1.00 44.56 215 SER A O 1
ATOM 1707 N N . PHE A 1 216 ? 1.055 5.503 6.547 1.00 46.44 216 PHE A N 1
ATOM 1708 C CA . PHE A 1 216 ? 1.591 5.129 5.234 1.00 46.44 216 PHE A CA 1
ATOM 1709 C C . PHE A 1 216 ? 1.144 3.735 4.812 1.00 46.44 216 PHE A C 1
ATOM 1711 O O . PHE A 1 216 ? 1.155 2.799 5.615 1.00 46.44 216 PHE A O 1
ATOM 1718 N N . LYS A 1 217 ? 0.753 3.601 3.544 1.00 51.56 217 LYS A N 1
ATOM 1719 C CA . LYS A 1 217 ? 0.406 2.328 2.912 1.00 51.56 217 LYS A CA 1
ATOM 1720 C C . LYS A 1 217 ? 1.041 2.271 1.521 1.00 51.56 217 LYS A C 1
ATOM 1722 O O . LYS A 1 217 ? 1.027 3.254 0.783 1.00 51.56 217 LYS A O 1
ATOM 1727 N N . VAL A 1 218 ? 1.590 1.123 1.142 1.00 54.22 218 VAL A N 1
ATOM 1728 C CA . VAL A 1 218 ? 2.357 0.955 -0.103 1.00 54.22 218 VAL A CA 1
ATOM 1729 C C . VAL A 1 218 ? 1.586 0.056 -1.057 1.00 54.22 218 VAL A C 1
ATOM 1731 O O . VAL A 1 218 ? 1.183 -1.035 -0.693 1.00 54.22 218 VAL A O 1
ATOM 1734 N N . MET A 1 219 ? 1.373 0.486 -2.291 1.00 48.44 219 MET A N 1
ATOM 1735 C CA . MET A 1 219 ? 0.818 -0.325 -3.370 1.00 48.44 219 MET A CA 1
ATOM 1736 C C . MET A 1 219 ? 1.936 -0.632 -4.372 1.00 48.44 219 MET A C 1
ATOM 1738 O O . MET A 1 219 ? 2.681 0.257 -4.775 1.00 48.44 219 MET A O 1
ATOM 1742 N N . SER A 1 220 ? 2.082 -1.887 -4.787 1.00 55.31 220 SER A N 1
ATOM 1743 C CA . SER A 1 220 ? 3.106 -2.273 -5.766 1.00 55.31 220 SER A CA 1
ATOM 1744 C C . SER A 1 220 ? 2.446 -2.958 -6.957 1.00 55.31 220 SER A C 1
ATOM 1746 O O . SER A 1 220 ? 1.556 -3.782 -6.789 1.00 55.31 220 SER A O 1
ATOM 1748 N N . LEU A 1 221 ? 2.855 -2.599 -8.167 1.00 43.81 221 LEU A N 1
ATOM 1749 C CA . LEU A 1 221 ? 2.324 -3.100 -9.431 1.00 43.81 221 LEU A CA 1
ATOM 1750 C C . LEU A 1 221 ? 3.418 -3.878 -10.159 1.00 43.81 221 LEU A C 1
ATOM 1752 O O . LEU A 1 221 ? 4.541 -3.389 -10.315 1.00 43.81 221 LEU A O 1
ATOM 1756 N N . TYR A 1 222 ? 3.083 -5.073 -10.636 1.00 47.59 222 TYR A N 1
ATOM 1757 C CA . TYR A 1 222 ? 3.995 -5.919 -11.395 1.00 47.59 222 TYR A CA 1
ATOM 1758 C C . TYR A 1 222 ? 3.608 -5.954 -12.869 1.00 47.59 222 TYR A C 1
ATOM 1760 O O . TYR A 1 222 ? 2.440 -6.131 -13.231 1.00 47.59 222 TYR A O 1
ATOM 1768 N N . SER A 1 223 ? 4.620 -5.803 -13.727 1.00 32.12 223 SER A N 1
ATOM 1769 C CA . SER A 1 223 ? 4.450 -5.896 -15.171 1.00 32.12 223 SER A CA 1
ATOM 1770 C C . SER A 1 223 ? 4.622 -7.324 -15.672 1.00 32.12 223 SER A C 1
ATOM 1772 O O . SER A 1 223 ? 5.375 -8.112 -15.108 1.00 32.12 223 SER A O 1
ATOM 1774 N N . CYS A 1 224 ? 3.978 -7.642 -16.796 1.00 29.77 224 CYS A N 1
ATOM 1775 C CA . CYS A 1 224 ? 4.118 -8.942 -17.467 1.00 29.77 224 CYS A CA 1
ATOM 1776 C C . CYS A 1 224 ? 5.543 -9.202 -18.030 1.00 29.77 224 CYS A C 1
ATOM 1778 O O . CYS A 1 224 ? 5.853 -10.322 -18.425 1.00 29.77 224 CYS A O 1
ATOM 1780 N N . LEU A 1 225 ? 6.422 -8.186 -18.077 1.00 27.52 225 LEU A N 1
ATOM 1781 C CA . LEU A 1 225 ? 7.804 -8.293 -18.582 1.00 27.52 225 LEU A CA 1
ATOM 1782 C C . LEU A 1 225 ? 8.820 -8.713 -17.510 1.00 27.52 225 LEU A C 1
ATOM 1784 O O . LEU A 1 225 ? 9.903 -9.188 -17.848 1.00 27.52 225 LEU A O 1
ATOM 1788 N N . CYS A 1 226 ? 8.470 -8.569 -16.234 1.00 31.42 226 CYS A N 1
ATOM 1789 C CA . CYS A 1 226 ? 9.206 -9.168 -15.134 1.00 31.42 226 CYS A CA 1
ATOM 1790 C C . CYS A 1 226 ? 8.493 -10.473 -14.772 1.00 31.42 226 CYS A C 1
ATOM 1792 O O . CYS A 1 226 ? 7.468 -10.453 -14.100 1.00 31.42 226 CYS A O 1
ATOM 1794 N N . SER A 1 227 ? 9.020 -11.622 -15.207 1.00 28.80 227 SER A N 1
ATOM 1795 C CA . SER A 1 227 ? 8.553 -12.957 -14.779 1.00 28.80 227 SER A CA 1
ATOM 1796 C C . SER A 1 227 ? 8.826 -13.243 -13.292 1.00 28.80 227 SER A C 1
ATOM 1798 O O . SER A 1 227 ? 9.148 -14.370 -12.918 1.00 28.80 227 SER A O 1
ATOM 1800 N N . SER A 1 228 ? 8.731 -12.240 -12.429 1.00 34.44 228 SER A N 1
ATOM 1801 C CA . SER A 1 228 ? 8.998 -12.348 -11.012 1.00 34.44 228 SER A CA 1
ATOM 1802 C C . SER A 1 228 ? 7.690 -12.461 -10.246 1.00 34.44 228 SER A C 1
ATOM 1804 O O . SER A 1 228 ? 6.971 -11.498 -10.005 1.00 34.44 228 SER A O 1
ATOM 1806 N N . HIS A 1 229 ? 7.374 -13.701 -9.876 1.00 37.69 229 HIS A N 1
ATOM 1807 C CA . HIS A 1 229 ? 6.397 -13.992 -8.834 1.00 37.69 229 HIS A CA 1
ATOM 1808 C C . HIS A 1 229 ? 6.755 -13.239 -7.533 1.00 37.69 229 HIS A C 1
ATOM 1810 O O . HIS A 1 229 ? 7.864 -12.725 -7.375 1.00 37.69 229 HIS A O 1
ATOM 1816 N N . LEU A 1 230 ? 5.851 -13.279 -6.547 1.00 39.78 230 LEU A N 1
ATOM 1817 C CA . LEU A 1 230 ? 6.058 -12.910 -5.131 1.00 39.78 230 LEU A CA 1
ATOM 1818 C C . LEU A 1 230 ? 7.437 -13.288 -4.527 1.00 39.78 230 LEU A C 1
ATOM 1820 O O . LEU A 1 230 ? 7.810 -12.745 -3.492 1.00 39.78 230 LEU A O 1
ATOM 1824 N N . SER A 1 231 ? 8.199 -14.191 -5.157 1.00 32.47 231 SER A N 1
ATOM 1825 C CA . SER A 1 231 ? 9.581 -14.557 -4.830 1.00 32.47 231 SER A CA 1
ATOM 1826 C C . SER A 1 231 ? 10.586 -13.397 -4.826 1.00 32.47 231 SER A C 1
ATOM 1828 O O . SER A 1 231 ? 11.614 -13.500 -4.153 1.00 32.47 231 SER A O 1
ATOM 1830 N N . ASP A 1 232 ? 10.321 -12.299 -5.536 1.00 38.16 232 ASP A N 1
ATOM 1831 C CA . ASP A 1 232 ? 11.296 -11.205 -5.675 1.00 38.16 232 ASP A CA 1
ATOM 1832 C C . ASP A 1 232 ? 11.102 -10.072 -4.661 1.00 38.16 232 ASP A C 1
ATOM 1834 O O . ASP A 1 232 ? 11.962 -9.195 -4.552 1.00 38.16 232 ASP A O 1
ATOM 1838 N N . VAL A 1 233 ? 10.032 -10.137 -3.861 1.00 43.78 233 VAL A N 1
ATOM 1839 C CA . VAL A 1 233 ? 9.866 -9.307 -2.666 1.00 43.78 233 VAL A CA 1
ATOM 1840 C C . VAL A 1 233 ? 10.603 -9.969 -1.515 1.00 43.78 233 VAL A C 1
ATOM 1842 O O . VAL A 1 233 ? 10.193 -11.014 -1.010 1.00 43.78 233 VAL A O 1
ATOM 1845 N N . GLU A 1 234 ? 11.683 -9.349 -1.056 1.00 39.31 234 GLU A N 1
ATOM 1846 C CA . GLU A 1 234 ? 12.252 -9.734 0.227 1.00 39.31 234 GLU A CA 1
ATOM 1847 C C . GLU A 1 234 ? 11.456 -9.056 1.333 1.00 39.31 234 GLU A C 1
ATOM 1849 O O . GLU A 1 234 ? 11.586 -7.864 1.585 1.00 39.31 234 GLU A O 1
ATOM 1854 N N . LEU A 1 235 ? 10.624 -9.830 2.019 1.00 42.00 235 LEU A N 1
ATOM 1855 C CA . LEU A 1 235 ? 10.065 -9.422 3.298 1.00 42.00 235 LEU A CA 1
ATOM 1856 C C . LEU A 1 235 ? 11.107 -9.794 4.359 1.00 42.00 235 LEU A C 1
ATOM 1858 O O . LEU A 1 235 ? 11.257 -10.967 4.700 1.00 42.00 235 LEU A O 1
ATOM 1862 N N . HIS A 1 236 ? 11.876 -8.822 4.840 1.00 29.48 236 HIS A N 1
ATOM 1863 C CA . HIS A 1 236 ? 12.876 -9.033 5.891 1.00 29.48 236 HIS A CA 1
ATOM 1864 C C . HIS A 1 236 ? 12.398 -8.448 7.223 1.00 29.48 236 HIS A C 1
ATOM 1866 O O . HIS A 1 236 ? 11.866 -7.342 7.282 1.00 29.48 236 HIS A O 1
ATOM 1872 N N . VAL A 1 237 ? 12.652 -9.173 8.316 1.00 26.53 237 VAL A N 1
ATOM 1873 C CA . VAL A 1 237 ? 12.677 -8.615 9.674 1.00 26.53 237 VAL A CA 1
ATOM 1874 C C . VAL A 1 237 ? 14.114 -8.661 10.152 1.00 26.53 237 VAL A C 1
ATOM 1876 O O . VAL A 1 237 ? 14.664 -9.741 10.354 1.00 26.53 237 VAL A O 1
ATOM 1879 N N . GLN A 1 238 ? 14.720 -7.497 10.360 1.00 24.06 238 GLN A N 1
ATOM 1880 C CA . GLN A 1 238 ? 15.938 -7.413 11.153 1.00 24.06 238 GLN A CA 1
ATOM 1881 C C . GLN A 1 238 ? 15.532 -7.338 12.629 1.00 24.06 238 GLN A C 1
ATOM 1883 O O . GLN A 1 238 ? 15.117 -6.291 13.116 1.00 24.06 238 GLN A O 1
ATOM 1888 N N . CYS A 1 239 ? 15.634 -8.463 13.337 1.00 21.64 239 CYS A N 1
ATOM 1889 C CA . CYS A 1 239 ? 15.851 -8.432 14.780 1.00 21.64 239 CYS A CA 1
ATOM 1890 C C . CYS A 1 239 ? 17.346 -8.179 14.985 1.00 21.64 239 CYS A C 1
ATOM 1892 O O . CYS A 1 239 ? 18.149 -9.100 14.845 1.00 21.64 239 CYS A O 1
ATOM 1894 N N . SER A 1 240 ? 17.732 -6.938 15.261 1.00 22.86 240 SER A N 1
ATOM 1895 C CA . SER A 1 240 ? 19.055 -6.658 15.812 1.00 22.86 240 SER A CA 1
ATOM 1896 C C . SER A 1 240 ? 19.071 -7.087 17.281 1.00 22.86 240 SER A C 1
ATOM 1898 O O . SER A 1 240 ? 18.251 -6.613 18.068 1.00 22.86 240 SER A O 1
ATOM 1900 N N . SER A 1 241 ? 19.965 -8.026 17.592 1.00 23.92 241 SER A N 1
ATOM 1901 C CA . SER A 1 241 ? 20.410 -8.426 18.934 1.00 23.92 241 SER A CA 1
ATOM 1902 C C . SER A 1 241 ? 21.038 -7.279 19.712 1.00 23.92 241 SER A C 1
ATOM 1904 O O . SER A 1 241 ? 21.769 -6.505 19.051 1.00 23.92 241 SER A O 1
#

InterPro domains:
  IPR003819 TauD/TfdA-like domain [PF02668] (80-208)
  IPR042098 Glutarate 2-hydroxylase superfamily [G3DSA:3.60.130.10] (53-220)
  IPR050411 Alpha-ketoglutarate-dependent hydroxylases [PTHR10696] (40-210)

Organism: NCBI:txid1841481

Foldseek 3Di:
DDDPDPPDDPVNFPPDPDPFDFDQDPDDFGWTWGQGPPRDIDIDGPVRCVVPPPPPDPPPPQQAEDADFPVRVVVVVQDAQELVCCLPDPVSVVSQVSVCSHYLEHEYEAQALDQVSQVSSVVSNHDFDQDPCGRTHDEDLCPPDPDCVNHPDDDDDDDPQPVDPQRDQEAEEEPSDDDDDDPFAEDHRPVNVLVVCCVPPVPVSVVDPDCVRDNHGYYYYYHPVPPDDVVRYDRDDDPDD

Sequence (241 aa):
ISLVIQQLDTEEVAIGQNQVPLTVPNNSLFHVCIPGPGGHVSKYSLSWLAENSYEGKQQSTIQPRILWNSDIYQKANVPSAQWDTFMSCDDELKKFLQNYLLYGIAFVDGVPATVEATEAVTQRVSLIRETTYGRMWCFTSDFSRGDTAYSQLALDRHTDTSYFQEPCGIQVFHCLKHEGTGGRTLLVDGFYAAEKLRQQSPENFELLPDPVRLSFKVMSLYSCLCSSHLSDVELHVQCSS

Secondary structure (DSSP, 8-state):
---------GGGS------------SSS--EEEEE-GGG-EEEEEHHHHHHT-SSS-----S-------HHHHHHHTPPPEEHHHHHH-HHHHHHHHHHHHHHSEEEEEEE-SSHHHHHHHHHHHSPPPPBTTBSS----SS--SSSGGGSSSPPPS--TTTTSSS--SEEEEE-S---SS---EE---HHHHHHHHHHH-HHHHHTS--GGG---EEEEEEETTS---GGGEE-------

Radius of gyration: 24.75 Å; chains: 1; bounding box: 72×45×47 Å